Protein AF-A0A2E9QW72-F1 (afdb_monomer_lite)

Radius of gyration: 62.99 Å; chains: 1; bounding box: 126×48×172 Å

pLDDT: mean 75.68, std 19.22, range [32.66, 95.88]

Sequence (325 aa):
MRRLGVLALMCFMFLPYPAQASFQCKGKLRRTSKKVTCQLAMSKCRPGHVVWHPACRERCLSQAQPAFTKCEQIDKERKSKCTQGQARRNPAVVCRRLTRKLQAKCAKDFQASQTSCNTLNKEGAGQCKDTFTQERKRCVERQEKESERCKDLYNKGIDGCNAKRKRRQAKRERICRKPFSRCRKGCSKADNRWACYKGCFQKQFKCVSMNQGKEIRCPVSMARQLQKCDLASGVRMLKCVRKAEAKLYSCAKKLSKTRADCLLNGGKGYASCMKTLDKKRLACWLKNVHAQFYCMGGTVEDCRGGADKKRFACLKRCPRCLLRR

Structure (mmCIF, N/CA/C/O backbone):
data_AF-A0A2E9QW72-F1
#
_entry.id   AF-A0A2E9QW72-F1
#
loop_
_atom_site.group_PDB
_atom_site.id
_atom_site.type_symbol
_atom_site.label_atom_id
_atom_site.label_alt_id
_atom_site.label_comp_id
_atom_site.label_asym_id
_atom_site.label_entity_id
_atom_site.label_seq_id
_atom_site.pdbx_PDB_ins_code
_atom_site.Cartn_x
_atom_site.Cartn_y
_atom_site.Cartn_z
_atom_site.occupancy
_atom_site.B_iso_or_equiv
_atom_site.auth_seq_id
_atom_site.auth_comp_id
_atom_site.auth_asym_id
_atom_site.auth_atom_id
_atom_site.pdbx_PDB_model_num
ATOM 1 N N . MET A 1 1 ? -7.557 -29.020 62.648 1.00 37.09 1 MET A N 1
ATOM 2 C CA . MET A 1 1 ? -6.856 -28.187 63.648 1.00 37.09 1 MET A CA 1
ATOM 3 C C . MET A 1 1 ? -7.223 -26.723 63.445 1.00 37.09 1 MET A C 1
ATOM 5 O O . MET A 1 1 ? -7.298 -26.293 62.306 1.00 37.09 1 MET A O 1
ATOM 9 N N . ARG A 1 2 ? -7.414 -26.015 64.567 1.00 37.59 2 ARG A N 1
ATOM 10 C CA . ARG A 1 2 ? -7.515 -24.552 64.763 1.00 37.59 2 ARG A CA 1
ATOM 11 C C . ARG A 1 2 ? -8.795 -23.828 64.306 1.00 37.59 2 ARG A C 1
ATOM 13 O O . ARG A 1 2 ? -8.874 -23.210 63.254 1.00 37.59 2 ARG A O 1
ATOM 20 N N . ARG A 1 3 ? -9.761 -23.867 65.235 1.00 41.09 3 ARG A N 1
ATOM 21 C CA . ARG A 1 3 ? -10.631 -22.744 65.640 1.00 41.09 3 ARG A CA 1
ATOM 22 C C . ARG A 1 3 ? -9.788 -21.569 66.178 1.00 41.09 3 ARG A C 1
ATOM 24 O O . ARG A 1 3 ? -8.679 -21.832 66.635 1.00 41.09 3 ARG A O 1
ATOM 31 N N . LEU A 1 4 ? -10.390 -20.367 66.202 1.00 36.38 4 LEU A N 1
ATOM 32 C CA . LEU A 1 4 ? -10.123 -19.126 66.983 1.00 36.38 4 LEU A CA 1
ATOM 33 C C . LEU A 1 4 ? -10.150 -17.912 66.028 1.00 36.38 4 LEU A C 1
ATOM 35 O O . LEU A 1 4 ? -9.529 -17.962 64.979 1.00 36.38 4 LEU A O 1
ATOM 39 N N . GLY A 1 5 ? -10.831 -16.796 66.280 1.00 33.41 5 GLY A N 1
ATOM 40 C CA . GLY A 1 5 ? -11.669 -16.384 67.397 1.00 33.41 5 GLY A CA 1
ATOM 41 C C . GLY A 1 5 ? -12.404 -15.093 67.013 1.00 33.41 5 GLY A C 1
ATOM 42 O O . GLY A 1 5 ? -11.863 -14.251 66.302 1.00 33.41 5 GLY A O 1
ATOM 43 N N . VAL A 1 6 ? -13.648 -14.954 67.467 1.00 37.44 6 VAL A N 1
ATOM 44 C CA . VAL A 1 6 ? -14.368 -13.677 67.480 1.00 37.44 6 VAL A CA 1
ATOM 45 C C . VAL A 1 6 ? -14.598 -13.352 68.947 1.00 37.44 6 VAL A C 1
ATOM 47 O O . VAL A 1 6 ? -15.429 -13.968 69.607 1.00 37.44 6 VAL A O 1
ATOM 50 N N . LEU A 1 7 ? -13.797 -12.421 69.454 1.00 38.94 7 LEU A N 1
ATOM 51 C CA . LEU A 1 7 ? -13.939 -11.792 70.760 1.00 38.94 7 LEU A CA 1
ATOM 52 C C . LEU A 1 7 ? -13.863 -10.289 70.506 1.00 38.94 7 LEU A C 1
ATOM 54 O O . LEU A 1 7 ? -12.795 -9.744 70.256 1.00 38.94 7 LEU A O 1
ATOM 58 N N . ALA A 1 8 ? -15.017 -9.635 70.533 1.00 37.94 8 ALA A N 1
ATOM 59 C CA . ALA A 1 8 ? -15.112 -8.201 70.745 1.00 37.94 8 ALA A CA 1
ATOM 60 C C . ALA A 1 8 ? -16.294 -7.977 71.684 1.00 37.94 8 ALA A C 1
ATOM 62 O O . ALA A 1 8 ? -17.455 -7.921 71.277 1.00 37.94 8 ALA A O 1
ATOM 63 N N . LEU A 1 9 ? -15.947 -7.955 72.971 1.00 39.09 9 LEU A N 1
ATOM 64 C CA . LEU A 1 9 ? -16.772 -7.483 74.068 1.00 39.09 9 LEU A CA 1
ATOM 65 C C . LEU A 1 9 ? -17.254 -6.061 73.766 1.00 39.09 9 LEU A C 1
ATOM 67 O O . LEU A 1 9 ? -16.449 -5.145 73.629 1.00 39.09 9 LEU A O 1
ATOM 71 N N . MET A 1 10 ? -18.568 -5.870 73.728 1.00 36.62 10 MET A N 1
ATOM 72 C CA . MET A 1 10 ? -19.185 -4.563 73.929 1.00 36.62 10 MET A CA 1
ATOM 73 C C . MET A 1 10 ? -19.761 -4.555 75.341 1.00 36.62 10 MET A C 1
ATOM 75 O O . MET A 1 10 ? -20.808 -5.144 75.612 1.00 36.62 10 MET A O 1
ATOM 79 N N . CYS A 1 11 ? -19.022 -3.912 76.244 1.00 34.97 11 CYS A N 1
ATOM 80 C CA . CYS A 1 11 ? -19.471 -3.516 77.569 1.00 34.97 11 CYS A CA 1
ATOM 81 C C . CYS A 1 11 ? -20.689 -2.591 77.444 1.00 34.97 11 CYS A C 1
ATOM 83 O O . CYS A 1 11 ? -20.540 -1.388 77.244 1.00 34.97 11 CYS A O 1
ATOM 85 N N . PHE A 1 12 ? -21.896 -3.129 77.608 1.00 35.09 12 PHE A N 1
ATOM 86 C CA . PHE A 1 12 ? -23.022 -2.312 78.046 1.00 35.09 12 PHE A CA 1
ATOM 87 C C . PHE A 1 12 ? -22.942 -2.197 79.563 1.00 35.09 12 PHE A C 1
ATOM 89 O O . PHE A 1 12 ? -23.270 -3.130 80.296 1.00 35.09 12 PHE A O 1
ATOM 96 N N . MET A 1 13 ? -22.457 -1.042 80.021 1.00 34.72 13 MET A N 1
ATOM 97 C CA . MET A 1 13 ? -22.574 -0.633 81.412 1.00 34.72 13 MET A CA 1
ATOM 98 C C . MET A 1 13 ? -24.051 -0.669 81.810 1.00 34.72 13 MET A C 1
ATOM 100 O O . MET A 1 13 ? -24.863 0.130 81.341 1.00 34.72 13 MET A O 1
ATOM 104 N N . PHE A 1 14 ? -24.386 -1.610 82.688 1.00 33.97 14 PHE A N 1
ATOM 105 C CA . PHE A 1 14 ? -25.584 -1.554 83.508 1.00 33.97 14 PHE A CA 1
ATOM 106 C C . PHE A 1 14 ? -25.486 -0.304 84.386 1.00 33.97 14 PHE A C 1
ATOM 108 O O . PHE A 1 14 ? -24.816 -0.301 85.416 1.00 33.97 14 PHE A O 1
ATOM 115 N N . LEU A 1 15 ? -26.153 0.774 83.978 1.00 32.66 15 LEU A N 1
ATOM 116 C CA . LEU A 1 15 ? -26.531 1.823 84.916 1.00 32.66 15 LEU A CA 1
ATOM 117 C C . LEU A 1 15 ? -27.492 1.194 85.940 1.00 32.66 15 LEU A C 1
ATOM 119 O O . LEU A 1 15 ? -28.482 0.574 85.532 1.00 32.66 15 LEU A O 1
ATOM 123 N N . PRO A 1 16 ? -27.221 1.306 87.252 1.00 38.59 16 PRO A N 1
ATOM 124 C CA . PRO A 1 16 ? -28.098 0.755 88.269 1.00 38.59 16 PRO A CA 1
ATOM 125 C C . PRO A 1 16 ? -29.454 1.454 88.180 1.00 38.59 16 PRO A C 1
ATOM 127 O O . PRO A 1 16 ? -29.560 2.676 88.291 1.00 38.59 16 PRO A O 1
ATOM 130 N N . TYR A 1 17 ? -30.504 0.662 87.960 1.00 37.03 17 TYR A N 1
ATOM 131 C CA . TYR A 1 17 ? -31.879 1.117 88.122 1.00 37.03 17 TYR A CA 1
ATOM 132 C C . TYR A 1 17 ? -32.023 1.745 89.520 1.00 37.03 17 TYR A C 1
ATOM 134 O O . TYR A 1 17 ? -31.627 1.109 90.501 1.00 37.03 17 TYR A O 1
ATOM 142 N N . PRO A 1 18 ? -32.591 2.957 89.656 1.00 40.62 18 PRO A N 1
ATOM 143 C CA . PRO A 1 18 ? -32.841 3.527 90.970 1.00 40.62 18 PRO A CA 1
ATOM 144 C C . PRO A 1 18 ? -33.766 2.594 91.755 1.00 40.62 18 PRO A C 1
ATOM 146 O O . PRO A 1 18 ? -34.776 2.115 91.230 1.00 40.62 18 PRO A O 1
ATOM 149 N N . ALA A 1 19 ? -33.381 2.330 93.006 1.00 40.66 19 ALA A N 1
ATOM 150 C CA . ALA A 1 19 ? -34.092 1.473 93.942 1.00 40.66 19 ALA A CA 1
ATOM 151 C C . ALA A 1 19 ? -35.599 1.771 93.918 1.00 40.66 19 ALA A C 1
ATOM 153 O O . ALA A 1 19 ? -36.040 2.895 94.171 1.00 40.66 19 ALA A O 1
ATOM 154 N N . GLN A 1 20 ? -36.388 0.751 93.583 1.00 40.06 20 GLN A N 1
ATOM 155 C CA . GLN A 1 20 ? -37.841 0.834 93.592 1.00 40.06 20 GLN A CA 1
ATOM 156 C C . GLN A 1 20 ? -38.305 1.138 95.018 1.00 40.06 20 GLN A C 1
ATOM 158 O O . GLN A 1 20 ? -37.992 0.405 95.955 1.00 40.06 20 GLN A O 1
ATOM 163 N N . ALA A 1 21 ? -39.056 2.228 95.183 1.00 41.44 21 ALA A N 1
ATOM 164 C CA . ALA A 1 21 ? -39.760 2.511 96.423 1.00 41.44 21 ALA A CA 1
ATOM 165 C C . ALA A 1 21 ? -40.677 1.321 96.753 1.00 41.44 21 ALA A C 1
ATOM 167 O O . ALA A 1 21 ? -41.588 0.994 95.988 1.00 41.44 21 ALA A O 1
ATOM 168 N N . SER A 1 22 ? -40.409 0.651 97.871 1.00 36.66 22 SER A N 1
ATOM 169 C CA . SER A 1 22 ? -41.212 -0.464 98.350 1.00 36.66 22 SER A CA 1
ATOM 170 C C . SER A 1 22 ? -42.497 0.067 98.987 1.00 36.66 22 SER A C 1
ATOM 172 O O . SER A 1 22 ? -42.479 0.860 99.927 1.00 36.66 22 SER A O 1
ATOM 174 N N . PHE A 1 23 ? -43.639 -0.368 98.460 1.00 41.75 23 PHE A N 1
ATOM 175 C CA . PHE A 1 23 ? -44.943 -0.139 99.074 1.00 41.75 23 PHE A CA 1
ATOM 176 C C . PHE A 1 23 ? -45.258 -1.330 99.978 1.00 41.75 23 PHE A C 1
ATOM 178 O O . PHE A 1 23 ? -45.348 -2.456 99.494 1.00 41.75 23 PHE A O 1
ATOM 185 N N . GLN A 1 24 ? -45.477 -1.104 101.272 1.00 35.28 24 GLN A N 1
ATOM 186 C CA . GLN A 1 24 ? -46.089 -2.121 102.127 1.00 35.28 24 GLN A CA 1
ATOM 187 C C . GLN A 1 24 ? -47.611 -1.975 102.057 1.00 35.28 24 GLN A C 1
ATOM 189 O O . GLN A 1 24 ? -48.188 -1.043 102.611 1.00 35.28 24 GLN A O 1
ATOM 194 N N . CYS A 1 25 ? -48.273 -2.896 101.357 1.00 37.03 25 CYS A N 1
ATOM 195 C CA . CYS A 1 25 ? -49.728 -3.028 101.404 1.00 37.03 25 CYS A CA 1
ATOM 196 C C . CYS A 1 25 ? -50.088 -4.114 102.423 1.00 37.03 25 CYS A C 1
ATOM 198 O O . CYS A 1 25 ? -49.737 -5.274 102.227 1.00 37.03 25 CYS A O 1
ATOM 200 N N . LYS A 1 26 ? -50.803 -3.763 103.498 1.00 38.97 26 LYS A N 1
ATOM 201 C CA . LYS A 1 26 ? -51.414 -4.739 104.414 1.00 38.97 26 LYS A CA 1
ATOM 202 C C . LYS A 1 26 ? -52.931 -4.762 104.193 1.00 38.97 26 LYS A C 1
ATOM 204 O O . LYS A 1 26 ? -53.586 -3.735 104.331 1.00 38.97 26 LYS A O 1
ATOM 209 N N . GLY A 1 27 ? -53.473 -5.931 103.836 1.00 40.47 27 GLY A N 1
ATOM 210 C CA . GLY A 1 27 ? -54.917 -6.198 103.719 1.00 40.47 27 GLY A CA 1
ATOM 211 C C . GLY A 1 27 ? -55.253 -7.312 102.715 1.00 40.47 27 GLY A C 1
ATOM 212 O O . GLY A 1 27 ? -54.688 -7.350 101.625 1.00 40.47 27 GLY A O 1
ATOM 213 N N . LYS A 1 28 ? -56.172 -8.227 103.068 1.00 37.56 28 LYS A N 1
ATOM 214 C CA . LYS A 1 28 ? -56.648 -9.316 102.188 1.00 37.56 28 LYS A CA 1
ATOM 215 C C . LYS A 1 28 ? -57.820 -8.843 101.321 1.00 37.56 28 LYS A C 1
ATOM 217 O O . LYS A 1 28 ? -58.821 -8.361 101.843 1.00 37.56 28 LYS A O 1
ATOM 222 N N . LEU A 1 29 ? -57.725 -9.042 100.004 1.00 35.75 29 LEU A N 1
ATOM 223 C CA . LEU A 1 29 ? -58.854 -8.886 99.082 1.00 35.75 29 LEU A CA 1
ATOM 224 C C . LEU A 1 29 ? -59.826 -10.067 99.250 1.00 35.75 29 LEU A C 1
ATOM 226 O O . LEU A 1 29 ? -59.483 -11.200 98.920 1.00 35.75 29 LEU A O 1
ATOM 230 N N . ARG A 1 30 ? -61.057 -9.808 99.704 1.00 39.31 30 ARG A N 1
ATOM 231 C CA . ARG A 1 30 ? -62.201 -10.711 99.487 1.00 39.31 30 ARG A CA 1
ATOM 232 C C . ARG A 1 30 ? -63.188 -10.071 98.515 1.00 39.31 30 ARG A C 1
ATOM 234 O O . ARG A 1 30 ? -63.369 -8.858 98.499 1.00 39.31 30 ARG A O 1
ATOM 241 N N . ARG A 1 31 ? -63.795 -10.922 97.683 1.00 44.47 31 ARG A N 1
ATOM 242 C CA . ARG A 1 31 ? -64.506 -10.597 96.433 1.00 44.47 31 ARG A CA 1
ATOM 243 C C . ARG A 1 31 ? -65.734 -9.677 96.554 1.00 44.47 31 ARG A C 1
ATOM 245 O O . ARG A 1 31 ? -66.271 -9.320 95.514 1.00 44.47 31 ARG A O 1
ATOM 252 N N . THR A 1 32 ? -66.178 -9.270 97.744 1.00 45.25 32 THR A N 1
ATOM 253 C CA . THR A 1 32 ? -67.511 -8.656 97.903 1.00 45.25 32 THR A CA 1
ATOM 254 C C . THR A 1 32 ? -67.596 -7.370 98.735 1.00 45.25 32 THR A C 1
ATOM 256 O O . THR A 1 32 ? -68.683 -6.812 98.825 1.00 45.25 32 THR A O 1
ATOM 259 N N . SER A 1 33 ? -66.506 -6.791 99.256 1.00 42.12 33 SER A N 1
ATOM 260 C CA . SER A 1 33 ? -66.592 -5.466 99.906 1.00 42.12 33 SER A CA 1
ATOM 261 C C . SER A 1 33 ? -65.309 -4.631 99.787 1.00 42.12 33 SER A C 1
ATOM 263 O O . SER A 1 33 ? -64.191 -5.080 100.032 1.00 42.12 33 SER A O 1
ATOM 265 N N . LYS A 1 34 ? -65.474 -3.382 99.327 1.00 52.66 34 LYS A N 1
ATOM 266 C CA . LYS A 1 34 ? -64.401 -2.435 98.987 1.00 52.66 34 LYS A CA 1
ATOM 267 C C . LYS A 1 34 ? -63.972 -1.620 100.211 1.00 52.66 34 LYS A C 1
ATOM 269 O O . LYS A 1 34 ? -64.695 -0.708 100.597 1.00 52.66 34 LYS A O 1
ATOM 274 N N . LYS A 1 35 ? -62.752 -1.836 100.711 1.00 37.72 35 LYS A N 1
ATOM 275 C CA . LYS A 1 35 ? -61.856 -0.775 101.221 1.00 37.72 35 LYS A CA 1
ATOM 276 C C . LYS A 1 35 ? -60.463 -1.357 101.488 1.00 37.72 35 LYS A C 1
ATOM 278 O O . LYS A 1 35 ? -60.277 -2.151 102.396 1.00 37.72 35 LYS A O 1
ATOM 283 N N . VAL A 1 36 ? -59.487 -0.940 100.681 1.00 42.75 36 VAL A N 1
ATOM 284 C CA . VAL A 1 36 ? -58.054 -1.126 100.959 1.00 42.75 36 VAL A CA 1
ATOM 285 C C . VAL A 1 36 ? -57.490 0.252 101.283 1.00 42.75 36 VAL A C 1
ATOM 287 O O . VAL A 1 36 ? -57.449 1.123 100.404 1.00 42.75 36 VAL A O 1
ATOM 290 N N . THR A 1 37 ? -57.111 0.466 102.539 1.00 38.88 37 THR A N 1
ATOM 291 C CA . THR A 1 37 ? -56.395 1.653 103.013 1.00 38.88 37 THR A CA 1
ATOM 292 C C . THR A 1 37 ? -54.897 1.420 102.848 1.00 38.88 37 THR A C 1
ATOM 294 O O . THR A 1 37 ? -54.318 0.533 103.462 1.00 38.88 37 THR A O 1
ATOM 297 N N . CYS A 1 38 ? -54.264 2.215 101.987 1.00 40.56 38 CYS A N 1
ATOM 298 C CA . CYS A 1 38 ? -52.811 2.264 101.854 1.00 40.56 38 CYS A CA 1
ATOM 299 C C . CYS A 1 38 ? -52.350 3.605 102.430 1.00 40.56 38 CYS A C 1
ATOM 301 O O . CYS A 1 38 ? -52.831 4.643 101.978 1.00 40.56 38 CYS A O 1
ATOM 303 N N . GLN A 1 39 ? -51.445 3.595 103.407 1.00 41.16 39 GLN A N 1
ATOM 304 C CA . GLN A 1 39 ? -50.765 4.806 103.873 1.00 41.16 39 GLN A CA 1
ATOM 305 C C . GLN A 1 39 ? -49.400 4.907 103.183 1.00 41.16 39 GLN A C 1
ATOM 307 O O . GLN A 1 39 ? -48.644 3.937 103.143 1.00 41.16 39 GLN A O 1
ATOM 312 N N . LEU A 1 40 ? -49.105 6.071 102.599 1.00 42.28 40 LEU A N 1
ATOM 313 C CA . LEU A 1 40 ? -47.778 6.392 102.077 1.00 42.28 40 LEU A CA 1
ATOM 314 C C . LEU A 1 40 ? -46.854 6.729 103.254 1.00 42.28 40 LEU A C 1
ATOM 316 O O . LEU A 1 40 ? -47.199 7.580 104.071 1.00 42.28 40 LEU A O 1
ATOM 320 N N . ALA A 1 41 ? -45.650 6.158 103.295 1.00 41.38 41 ALA A N 1
ATOM 321 C CA . ALA A 1 41 ? -44.569 6.742 104.085 1.00 41.38 41 ALA A CA 1
ATOM 322 C C . ALA A 1 41 ? -44.166 8.070 103.415 1.00 41.38 41 ALA A C 1
ATOM 324 O O . ALA A 1 41 ? -43.517 8.077 102.368 1.00 41.38 41 ALA A O 1
ATOM 325 N N . MET A 1 42 ? -44.619 9.195 103.973 1.00 40.69 42 MET A N 1
ATOM 326 C CA . MET A 1 42 ? -44.519 10.522 103.346 1.00 40.69 42 MET A CA 1
ATOM 327 C C . MET A 1 42 ? -43.083 11.056 103.193 1.00 40.69 42 MET A C 1
ATOM 329 O O . MET A 1 42 ? -42.868 12.012 102.455 1.00 40.69 42 MET A O 1
ATOM 333 N N . SER A 1 43 ? -42.078 10.433 103.812 1.00 44.12 43 SER A N 1
ATOM 334 C CA . SER A 1 43 ? -40.713 10.971 103.902 1.00 44.12 43 SER A CA 1
ATOM 335 C C . SER A 1 43 ? -39.828 10.793 102.656 1.00 44.12 43 SER A C 1
ATOM 337 O O . SER A 1 43 ? -38.655 11.153 102.699 1.00 44.12 43 SER A O 1
ATOM 339 N N . LYS A 1 44 ? -40.336 10.250 101.536 1.00 43.38 44 LYS A N 1
ATOM 340 C CA . LYS A 1 44 ? -39.506 9.959 100.339 1.00 43.38 44 LYS A CA 1
ATOM 341 C C . LYS A 1 44 ? -40.044 10.478 98.999 1.00 43.38 44 LYS A C 1
ATOM 343 O O . LYS A 1 44 ? -39.513 10.110 97.952 1.00 43.38 44 LYS A O 1
ATOM 348 N N . CYS A 1 45 ? -41.066 11.333 98.987 1.00 39.81 45 CYS A N 1
ATOM 349 C CA . CYS A 1 45 ? -41.546 11.927 97.734 1.00 39.81 45 CYS A CA 1
ATOM 350 C C . CYS A 1 45 ? -40.761 13.209 97.411 1.00 39.81 45 CYS A C 1
ATOM 352 O O . CYS A 1 45 ? -40.989 14.244 98.029 1.00 39.81 45 CYS A O 1
ATOM 354 N N . ARG A 1 46 ? -39.842 13.154 96.433 1.00 37.44 46 ARG A N 1
ATOM 355 C CA . ARG A 1 46 ? -39.232 14.369 95.864 1.00 37.44 46 ARG A CA 1
ATOM 356 C C . ARG A 1 46 ? -40.305 15.193 95.129 1.00 37.44 46 ARG A C 1
ATOM 358 O O . ARG A 1 46 ? -41.058 14.604 94.344 1.00 37.44 46 ARG A O 1
ATOM 365 N N . PRO A 1 47 ? -40.368 16.524 95.321 1.00 34.81 47 PRO A N 1
ATOM 366 C CA . PRO A 1 47 ? -41.272 17.378 94.556 1.00 34.81 47 PRO A CA 1
ATOM 367 C C . PRO A 1 47 ? -40.944 17.263 93.059 1.00 34.81 47 PRO A C 1
ATOM 369 O O . PRO A 1 47 ? -39.788 17.365 92.659 1.00 34.81 47 PRO A O 1
ATOM 372 N N . GLY A 1 48 ? -41.961 16.968 92.245 1.00 43.81 48 GLY A N 1
ATOM 373 C CA . GLY A 1 48 ? -41.839 16.761 90.793 1.00 43.81 48 GLY A CA 1
ATOM 374 C C . GLY A 1 48 ? -42.013 15.314 90.309 1.00 43.81 48 GLY A C 1
ATOM 375 O O . GLY A 1 48 ? -42.213 15.101 89.115 1.00 43.81 48 GLY A O 1
ATOM 376 N N . HIS A 1 49 ? -42.017 14.312 91.198 1.00 44.22 49 HIS A N 1
ATOM 377 C CA . HIS A 1 49 ? -42.260 12.916 90.810 1.00 44.22 49 HIS A CA 1
ATOM 378 C C . HIS A 1 49 ? -43.713 12.492 91.058 1.00 44.22 49 HIS A C 1
ATOM 380 O O . HIS A 1 49 ? -44.172 12.409 92.195 1.00 44.22 49 HIS A O 1
ATOM 386 N N . VAL A 1 50 ? -44.436 12.159 89.983 1.00 53.66 50 VAL A N 1
ATOM 387 C CA . VAL A 1 50 ? -45.781 11.573 90.079 1.00 53.66 50 VAL A CA 1
ATOM 388 C C . VAL A 1 50 ? -45.652 10.107 90.495 1.00 53.66 50 VAL A C 1
ATOM 390 O O . VAL A 1 50 ? -45.373 9.231 89.674 1.00 53.66 50 VAL A O 1
ATOM 393 N N . VAL A 1 51 ? -45.832 9.828 91.784 1.00 53.88 51 VAL A N 1
ATOM 394 C CA . VAL A 1 51 ? -45.860 8.458 92.307 1.00 53.88 51 VAL A CA 1
ATOM 395 C C . VAL A 1 51 ? -47.278 7.908 92.147 1.00 53.88 51 VAL A C 1
ATOM 397 O O . VAL A 1 51 ? -48.187 8.219 92.913 1.00 53.88 51 VAL A O 1
ATOM 400 N N . TRP A 1 52 ? -47.491 7.109 91.103 1.00 57.69 52 TRP A N 1
ATOM 401 C CA . TRP A 1 52 ? -48.786 6.486 90.827 1.00 57.69 52 TRP A CA 1
ATOM 402 C C . TRP A 1 52 ? -49.066 5.357 91.819 1.00 57.69 52 TRP A C 1
ATOM 404 O O . TRP A 1 52 ? -48.239 4.463 91.999 1.00 57.69 52 TRP A O 1
ATOM 414 N N . HIS A 1 53 ? -50.265 5.335 92.402 1.00 64.44 53 HIS A N 1
ATOM 415 C CA . HIS A 1 53 ? -50.688 4.215 93.238 1.00 64.44 53 HIS A CA 1
ATOM 416 C C . HIS A 1 53 ? -50.662 2.898 92.425 1.00 64.44 53 HIS A C 1
ATOM 418 O O . HIS A 1 53 ? -51.241 2.876 91.332 1.00 64.44 53 HIS A O 1
ATOM 424 N N . PRO A 1 54 ? -50.094 1.787 92.942 1.00 63.94 54 PRO A N 1
ATOM 425 C CA . PRO A 1 54 ? -49.979 0.518 92.212 1.00 63.94 54 PRO A CA 1
ATOM 426 C C . PRO A 1 54 ? -51.304 0.045 91.590 1.00 63.94 54 PRO A C 1
ATOM 428 O O . PRO A 1 54 ? -51.367 -0.216 90.395 1.00 63.94 54 PRO A O 1
ATOM 431 N N . ALA A 1 55 ? -52.403 0.095 92.352 1.00 64.88 55 ALA A N 1
ATOM 432 C CA . ALA A 1 55 ? -53.742 -0.241 91.847 1.00 64.88 55 ALA A CA 1
ATOM 433 C C . ALA A 1 55 ? -54.282 0.703 90.742 1.00 64.88 55 ALA A C 1
ATOM 435 O O . ALA A 1 55 ? -55.010 0.258 89.858 1.00 64.88 55 ALA A O 1
ATOM 436 N N . CYS A 1 56 ? -53.939 2.003 90.755 1.00 62.75 56 CYS A N 1
ATOM 437 C CA . CYS A 1 56 ? -54.281 2.919 89.650 1.00 62.75 56 CYS A CA 1
ATOM 438 C C . CYS A 1 56 ? -53.477 2.559 88.398 1.00 62.75 56 CYS A C 1
ATOM 440 O O . CYS A 1 56 ? -54.013 2.545 87.291 1.00 62.75 56 CYS A O 1
ATOM 442 N N . ARG A 1 57 ? -52.186 2.258 88.582 1.00 69.69 57 ARG A N 1
ATOM 443 C CA . ARG A 1 57 ? -51.277 1.866 87.505 1.00 69.69 57 ARG A CA 1
ATOM 444 C C . ARG A 1 57 ? -51.749 0.581 86.835 1.00 69.69 57 ARG A C 1
ATOM 446 O O . ARG A 1 57 ? -51.835 0.563 85.614 1.00 69.69 57 ARG A O 1
ATOM 453 N N . GLU A 1 58 ? -52.111 -0.439 87.607 1.00 71.94 58 GLU A N 1
ATOM 454 C CA . GLU A 1 58 ? -52.666 -1.693 87.085 1.00 71.94 58 GLU A CA 1
ATOM 455 C C . GLU A 1 58 ? -53.995 -1.488 86.356 1.00 71.94 58 GLU A C 1
ATOM 457 O O . GLU A 1 58 ? -54.175 -2.017 85.263 1.00 71.94 58 GLU A O 1
ATOM 462 N N . ARG A 1 59 ? -54.903 -0.663 86.893 1.00 74.12 59 ARG A N 1
ATOM 463 C CA . ARG A 1 59 ? -56.196 -0.386 86.248 1.00 74.12 59 ARG A CA 1
ATOM 464 C C . ARG A 1 59 ? -56.059 0.404 84.943 1.00 74.12 59 ARG A C 1
ATOM 466 O O . ARG A 1 59 ? -56.773 0.136 83.984 1.00 74.12 59 ARG A O 1
ATOM 473 N N . CYS A 1 60 ? -55.150 1.374 84.882 1.00 72.25 60 CYS A N 1
ATOM 474 C CA . CYS A 1 60 ? -54.889 2.102 83.639 1.00 72.25 60 CYS A CA 1
ATOM 475 C C . CYS A 1 60 ? -54.092 1.267 82.631 1.00 72.25 60 CYS A C 1
ATOM 477 O O . CYS A 1 60 ? -54.303 1.407 81.428 1.00 72.25 60 CYS A O 1
ATOM 479 N N . LEU A 1 61 ? -53.204 0.382 83.100 1.00 74.94 61 LEU A N 1
ATOM 480 C CA . LEU A 1 61 ? -52.549 -0.612 82.250 1.00 74.94 61 LEU A CA 1
ATOM 481 C C . LEU A 1 61 ? -53.581 -1.550 81.626 1.00 74.94 61 LEU A C 1
ATOM 483 O O . LEU A 1 61 ? -53.586 -1.685 80.408 1.00 74.94 61 LEU A O 1
ATOM 487 N N . SER A 1 62 ? -54.509 -2.092 82.419 1.00 75.94 62 SER A N 1
ATOM 488 C CA . SER A 1 62 ? -55.548 -2.994 81.917 1.00 75.94 62 SER A CA 1
ATOM 489 C C . SER A 1 62 ? -56.528 -2.311 80.958 1.00 75.94 62 SER A C 1
ATOM 491 O O . SER A 1 62 ? -56.985 -2.944 80.012 1.00 75.94 62 SER A O 1
ATOM 493 N N . GLN A 1 63 ? -56.799 -1.011 81.122 1.00 77.56 63 GLN A N 1
ATOM 494 C CA . GLN A 1 63 ? -57.600 -0.229 80.167 1.00 77.56 63 GLN A CA 1
ATOM 495 C C . GLN A 1 63 ? -56.856 0.119 78.871 1.00 77.56 63 GLN A C 1
ATOM 497 O O . GLN A 1 63 ? -57.479 0.223 77.815 1.00 77.56 63 GLN A O 1
ATOM 502 N N . ALA A 1 64 ? -55.538 0.315 78.929 1.00 73.44 64 ALA A N 1
ATOM 503 C CA . ALA A 1 64 ? -54.725 0.586 77.744 1.00 73.44 64 ALA A CA 1
ATOM 504 C C . ALA A 1 64 ? -54.356 -0.701 76.984 1.00 73.44 64 ALA A C 1
ATOM 506 O O . ALA A 1 64 ? -54.094 -0.651 75.781 1.00 73.44 64 ALA A O 1
ATOM 507 N N . GLN A 1 65 ? -54.368 -1.854 77.657 1.00 77.44 65 GLN A N 1
ATOM 508 C CA . GLN A 1 65 ? -53.976 -3.152 77.105 1.00 77.44 65 GLN A CA 1
ATOM 509 C C . GLN A 1 65 ? -54.716 -3.520 75.809 1.00 77.44 65 GLN A C 1
ATOM 511 O O . GLN A 1 65 ? -54.037 -3.860 74.842 1.00 77.44 65 GLN A O 1
ATOM 516 N N . PRO A 1 66 ? -56.050 -3.362 75.688 1.00 81.56 66 PRO A N 1
ATOM 517 C CA . PRO A 1 66 ? -56.766 -3.632 74.440 1.00 81.56 66 PRO A CA 1
ATOM 518 C C . PRO A 1 66 ? -56.262 -2.790 73.261 1.00 81.56 66 PRO A C 1
ATOM 520 O O . PRO A 1 66 ? -56.192 -3.282 72.139 1.00 81.56 66 PRO A O 1
ATOM 523 N N . ALA A 1 67 ? -55.857 -1.537 73.505 1.00 75.81 67 ALA A N 1
ATOM 524 C CA . ALA A 1 67 ? -55.293 -0.674 72.468 1.00 75.81 67 ALA A CA 1
ATOM 525 C C . ALA A 1 67 ? -53.898 -1.149 72.033 1.00 75.81 67 ALA A C 1
ATOM 527 O O . ALA A 1 67 ? -53.631 -1.207 70.835 1.00 75.81 67 ALA A O 1
ATOM 528 N N . PHE A 1 68 ? -53.044 -1.558 72.978 1.00 75.94 68 PHE A N 1
ATOM 529 C CA . PHE A 1 68 ? -51.747 -2.167 72.661 1.00 75.94 68 PHE A CA 1
ATOM 530 C C . PHE A 1 68 ? -51.905 -3.481 71.888 1.00 75.94 68 PHE A C 1
ATOM 532 O O . PHE A 1 68 ? -51.262 -3.658 70.858 1.00 75.94 68 PHE A O 1
ATOM 539 N N . THR A 1 69 ? -52.819 -4.353 72.320 1.00 81.12 69 THR A N 1
ATOM 540 C CA . THR A 1 69 ? -53.084 -5.641 71.653 1.00 81.12 69 THR A CA 1
ATOM 541 C C . THR A 1 69 ? -53.624 -5.435 70.236 1.00 81.12 69 THR A C 1
ATOM 543 O O . THR A 1 69 ? -53.216 -6.124 69.305 1.00 81.12 69 THR A O 1
ATOM 546 N N . LYS A 1 70 ? -54.494 -4.433 70.040 1.00 82.00 70 LYS A N 1
ATOM 547 C CA . LYS A 1 70 ? -54.989 -4.039 68.715 1.00 82.00 70 LYS A CA 1
ATOM 548 C C . LYS A 1 70 ? -53.864 -3.502 67.826 1.00 82.00 70 LYS A C 1
ATOM 550 O O . LYS A 1 70 ? -53.796 -3.871 66.659 1.00 82.00 70 LYS A O 1
ATOM 555 N N . CYS A 1 71 ? -52.954 -2.684 68.364 1.00 76.44 71 CYS A N 1
ATOM 556 C CA . CYS A 1 71 ? -51.767 -2.246 67.625 1.00 76.44 71 CYS A CA 1
ATOM 557 C C . CYS A 1 71 ? -50.855 -3.429 67.253 1.00 76.44 71 CYS A C 1
ATOM 559 O O . CYS A 1 71 ? -50.350 -3.466 66.136 1.00 76.44 71 CYS A O 1
ATOM 561 N N . GLU A 1 72 ? -50.676 -4.417 68.136 1.00 79.19 72 GLU A N 1
ATOM 562 C CA . GLU A 1 72 ? -49.901 -5.631 67.838 1.00 79.19 72 GLU A CA 1
ATOM 563 C C . GLU A 1 72 ? -50.560 -6.518 66.774 1.00 79.19 72 GLU A C 1
ATOM 565 O O . GLU A 1 72 ? -49.864 -7.094 65.941 1.00 79.19 72 GLU A O 1
ATOM 570 N N . GLN A 1 73 ? -51.891 -6.625 66.762 1.00 81.69 73 GLN A N 1
ATOM 571 C CA . GLN A 1 73 ? -52.618 -7.341 65.708 1.00 81.69 73 GLN A CA 1
ATOM 572 C C . GLN A 1 73 ? -52.501 -6.632 64.356 1.00 81.69 73 GLN A C 1
ATOM 574 O O . GLN A 1 73 ? -52.203 -7.284 63.358 1.00 81.69 73 GLN A O 1
ATOM 579 N N . ILE A 1 74 ? -52.659 -5.304 64.330 1.00 78.19 74 ILE A N 1
ATOM 580 C CA . ILE A 1 74 ? -52.459 -4.490 63.122 1.00 78.19 74 ILE A CA 1
ATOM 581 C C . ILE A 1 74 ? -51.018 -4.630 62.614 1.00 78.19 74 ILE A C 1
ATOM 583 O O . ILE A 1 74 ? -50.805 -4.765 61.410 1.00 78.19 74 ILE A O 1
ATOM 587 N N . ASP A 1 75 ? -50.032 -4.642 63.515 1.00 73.88 75 ASP A N 1
ATOM 588 C CA . ASP A 1 75 ? -48.627 -4.880 63.177 1.00 73.88 75 ASP A CA 1
ATOM 589 C C . ASP A 1 75 ? -48.417 -6.284 62.586 1.00 73.88 75 ASP A C 1
ATOM 591 O O . ASP A 1 75 ? -47.808 -6.423 61.526 1.00 73.88 75 ASP A O 1
ATOM 595 N N . LYS A 1 76 ? -48.988 -7.331 63.197 1.00 77.00 76 LYS A N 1
ATOM 596 C CA . LYS A 1 76 ? -48.924 -8.708 62.674 1.00 77.00 76 LYS A CA 1
ATOM 597 C C . LYS A 1 76 ? -49.589 -8.850 61.300 1.00 77.00 76 LYS A C 1
ATOM 599 O O . LYS A 1 76 ? -48.991 -9.453 60.411 1.00 77.00 76 LYS A O 1
ATOM 604 N N . GLU A 1 77 ? -50.776 -8.278 61.093 1.00 78.00 77 GLU A N 1
ATOM 605 C CA . GLU A 1 77 ? -51.464 -8.290 59.792 1.00 78.00 77 GLU A CA 1
ATOM 606 C C . GLU A 1 77 ? -50.724 -7.485 58.721 1.00 78.00 77 GLU A C 1
ATOM 608 O O . GLU A 1 77 ? -50.655 -7.897 57.563 1.00 78.00 77 GLU A O 1
ATOM 613 N N . ARG A 1 78 ? -50.147 -6.330 59.069 1.00 72.00 78 ARG A N 1
ATOM 614 C CA . ARG A 1 78 ? -49.317 -5.573 58.122 1.00 72.00 78 ARG A CA 1
ATOM 615 C C . ARG A 1 78 ? -48.044 -6.326 57.784 1.00 72.00 78 ARG A C 1
ATOM 617 O O . ARG A 1 78 ? -47.709 -6.420 56.606 1.00 72.00 78 ARG A O 1
ATOM 624 N N . LYS A 1 79 ? -47.360 -6.901 58.775 1.00 71.44 79 LYS A N 1
ATOM 625 C CA . LYS A 1 79 ? -46.175 -7.737 58.554 1.00 71.44 79 LYS A CA 1
ATOM 626 C C . LYS A 1 79 ? -46.500 -8.933 57.669 1.00 71.44 79 LYS A C 1
ATOM 628 O O . LYS A 1 79 ? -45.716 -9.211 56.763 1.00 71.44 79 LYS A O 1
ATOM 633 N N . SER A 1 80 ? -47.653 -9.585 57.844 1.00 71.00 80 SER A N 1
ATOM 634 C CA . SER A 1 80 ? -48.082 -10.698 56.985 1.00 71.00 80 SER A CA 1
ATOM 635 C C . SER A 1 80 ? -48.413 -10.245 55.554 1.00 71.00 80 SER A C 1
ATOM 637 O O . SER A 1 80 ? -47.945 -10.856 54.595 1.00 71.00 80 SER A O 1
ATOM 639 N N . LYS A 1 81 ? -49.119 -9.119 55.377 1.00 71.00 81 LYS A N 1
ATOM 640 C CA . LYS A 1 81 ? -49.416 -8.538 54.052 1.00 71.00 81 LYS A CA 1
ATOM 641 C C . LYS A 1 81 ? -48.155 -8.035 53.336 1.00 71.00 81 LYS A C 1
ATOM 643 O O . LYS A 1 81 ? -47.993 -8.279 52.140 1.00 71.00 81 LYS A O 1
ATOM 648 N N . CYS A 1 82 ? -47.228 -7.393 54.050 1.00 67.81 82 CYS A N 1
ATOM 649 C CA . CYS A 1 82 ? -45.926 -6.983 53.516 1.00 67.81 82 CYS A CA 1
ATOM 650 C C . CYS A 1 82 ? -45.078 -8.202 53.132 1.00 67.81 82 CYS A C 1
ATOM 652 O O . CYS A 1 82 ? -44.519 -8.214 52.040 1.00 67.81 82 CYS A O 1
ATOM 654 N N . THR A 1 83 ? -45.011 -9.250 53.961 1.00 64.56 83 THR A N 1
ATOM 655 C CA . THR A 1 83 ? -44.260 -10.475 53.623 1.00 64.56 83 THR A CA 1
ATOM 656 C C . THR A 1 83 ? -44.889 -11.243 52.460 1.00 64.56 83 THR A C 1
ATOM 658 O O . THR A 1 83 ? -44.153 -11.669 51.574 1.00 64.56 83 THR A O 1
ATOM 661 N N . GLN A 1 84 ? -46.221 -11.335 52.358 1.00 62.31 84 GLN A N 1
ATOM 662 C CA . GLN A 1 84 ? -46.900 -11.924 51.192 1.00 62.31 84 GLN A CA 1
ATOM 663 C C . GLN A 1 84 ? -46.697 -11.105 49.904 1.00 62.31 84 GLN A C 1
ATOM 665 O O . GLN A 1 84 ? -46.461 -11.678 48.837 1.00 62.31 84 GLN A O 1
ATOM 670 N N . GLY A 1 85 ? -46.732 -9.771 49.985 1.00 61.97 85 GLY A N 1
ATOM 671 C CA . GLY A 1 85 ? -46.449 -8.883 48.851 1.00 61.97 85 GLY A CA 1
ATOM 672 C C . GLY A 1 85 ? -44.978 -8.901 48.413 1.00 61.97 85 GLY A C 1
ATOM 673 O O . GLY A 1 85 ? -44.684 -8.846 47.218 1.00 61.97 85 GLY A O 1
ATOM 674 N N . GLN A 1 86 ? -44.047 -9.036 49.361 1.00 56.78 86 GLN A N 1
ATOM 675 C CA . GLN A 1 86 ? -42.600 -9.051 49.114 1.00 56.78 86 GLN A CA 1
ATOM 676 C C . GLN A 1 86 ? -42.064 -10.425 48.692 1.00 56.78 86 GLN A C 1
ATOM 678 O O . GLN A 1 86 ? -41.162 -10.487 47.856 1.00 56.78 86 GLN A O 1
ATOM 683 N N . ALA A 1 87 ? -42.641 -11.529 49.178 1.00 51.19 87 ALA A N 1
ATOM 684 C CA . ALA A 1 87 ? -42.295 -12.882 48.732 1.00 51.19 87 ALA A CA 1
ATOM 685 C C . ALA A 1 87 ? -42.556 -13.075 47.227 1.00 51.19 87 ALA A C 1
ATOM 687 O O . ALA A 1 87 ? -41.821 -13.790 46.549 1.00 51.19 87 ALA A O 1
ATOM 688 N N . ARG A 1 88 ? -43.546 -12.362 46.670 1.00 53.59 88 ARG A N 1
ATOM 689 C CA . ARG A 1 88 ? -43.866 -12.392 45.233 1.00 53.59 88 ARG A CA 1
ATOM 690 C C . ARG A 1 88 ? -42.854 -11.658 44.348 1.00 53.59 88 ARG A C 1
ATOM 692 O O . ARG A 1 88 ? -42.861 -11.859 43.134 1.00 53.59 88 ARG A O 1
ATOM 699 N N . ARG A 1 89 ? -41.971 -10.821 44.904 1.00 59.47 89 ARG A N 1
ATOM 700 C CA . ARG A 1 89 ? -40.924 -10.116 44.146 1.00 59.47 89 ARG A CA 1
ATOM 701 C C . ARG A 1 89 ? -39.670 -9.977 44.994 1.00 59.47 89 ARG A C 1
ATOM 703 O O . ARG A 1 89 ? -39.398 -8.901 45.512 1.00 59.47 89 ARG A O 1
ATOM 710 N N . ASN A 1 90 ? -38.875 -11.046 45.085 1.00 69.44 90 ASN A N 1
ATOM 711 C CA . ASN A 1 90 ? -37.534 -10.954 45.659 1.00 69.44 90 ASN A CA 1
ATOM 712 C C . ASN A 1 90 ? -36.761 -9.839 44.916 1.00 69.44 90 ASN A C 1
ATOM 714 O O . ASN A 1 90 ? -36.467 -9.986 43.721 1.00 69.44 90 ASN A O 1
ATOM 718 N N . PRO A 1 91 ? -36.445 -8.712 45.574 1.00 69.12 91 PRO A N 1
ATOM 719 C CA . PRO A 1 91 ? -35.900 -7.547 44.890 1.00 69.12 91 PRO A CA 1
ATOM 720 C C . PRO A 1 91 ? -34.520 -7.814 44.293 1.00 69.12 91 PRO A C 1
ATOM 722 O O . PRO A 1 91 ? -34.165 -7.250 43.256 1.00 69.12 91 PRO A O 1
ATOM 725 N N . ALA A 1 92 ? -33.777 -8.771 44.855 1.00 72.19 92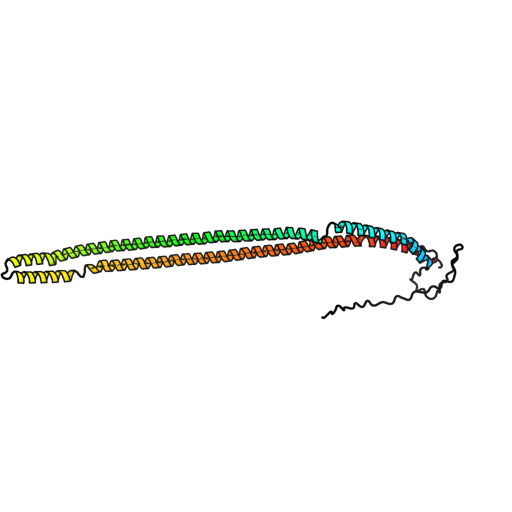 ALA A N 1
ATOM 726 C CA . ALA A 1 92 ? -32.535 -9.242 44.263 1.00 72.19 92 ALA A CA 1
ATOM 727 C C . ALA A 1 92 ? -32.758 -9.920 42.900 1.00 72.19 92 ALA A C 1
ATOM 729 O O . ALA A 1 92 ? -31.884 -9.832 42.041 1.00 72.19 92 ALA A O 1
ATOM 730 N N . VAL A 1 93 ? -33.900 -10.580 42.680 1.00 77.62 93 VAL A N 1
ATOM 731 C CA . VAL A 1 93 ? -34.250 -11.237 41.408 1.00 77.62 93 VAL A CA 1
ATOM 732 C C . VAL A 1 93 ? -34.695 -10.205 40.371 1.00 77.62 93 VAL A C 1
ATOM 734 O O . VAL A 1 93 ? -34.221 -10.238 39.233 1.00 77.62 93 VAL A O 1
ATOM 737 N N . VAL A 1 94 ? -35.541 -9.247 40.764 1.00 78.56 94 VAL A N 1
ATOM 738 C CA . VAL A 1 94 ? -36.013 -8.169 39.876 1.00 78.56 94 VAL A CA 1
ATOM 739 C C . VAL A 1 94 ? -34.842 -7.306 39.402 1.00 78.56 94 VAL A C 1
ATOM 741 O O . VAL A 1 94 ? -34.655 -7.132 38.195 1.00 78.56 94 VAL A O 1
ATOM 744 N N . CYS A 1 95 ? -33.996 -6.841 40.327 1.00 80.12 95 CYS A N 1
ATOM 745 C CA . CYS A 1 95 ? -32.829 -6.036 39.976 1.00 80.12 95 CYS A CA 1
ATOM 746 C C . CYS A 1 95 ? -31.815 -6.832 39.140 1.00 80.12 95 CYS A C 1
ATOM 748 O O . CYS A 1 95 ? -31.280 -6.280 38.182 1.00 80.12 95 CYS A O 1
ATOM 750 N N . ARG A 1 96 ? -31.607 -8.133 39.419 1.00 82.00 96 ARG A N 1
ATOM 751 C CA . ARG A 1 96 ? -30.744 -9.007 38.596 1.00 82.00 96 ARG A CA 1
ATOM 752 C C . ARG A 1 96 ? -31.241 -9.162 37.160 1.00 82.00 96 ARG A C 1
ATOM 754 O O . ARG A 1 96 ? -30.435 -9.177 36.232 1.00 82.00 96 ARG A O 1
ATOM 761 N N . ARG A 1 97 ? -32.552 -9.304 36.946 1.00 85.19 97 ARG A N 1
ATOM 762 C CA . ARG A 1 97 ? -33.116 -9.433 35.592 1.00 85.19 97 ARG A CA 1
ATOM 763 C C . ARG A 1 97 ? -32.919 -8.141 34.793 1.00 85.19 97 ARG A C 1
ATOM 765 O O . ARG A 1 97 ? -32.577 -8.195 33.614 1.00 85.19 97 ARG A O 1
ATOM 772 N N . LEU A 1 98 ? -33.098 -6.991 35.442 1.00 82.62 98 LEU A N 1
ATOM 773 C CA . LEU A 1 98 ? -32.935 -5.672 34.830 1.00 82.62 98 LEU A CA 1
ATOM 774 C C . LEU A 1 98 ? -31.464 -5.383 34.488 1.00 82.62 98 LEU A C 1
ATOM 776 O O . LEU A 1 98 ? -31.171 -4.936 33.378 1.00 82.62 98 LEU A O 1
ATOM 780 N N . THR A 1 99 ? -30.529 -5.728 35.380 1.00 84.00 99 THR A N 1
ATOM 781 C CA . THR A 1 99 ? -29.093 -5.608 35.093 1.00 84.00 99 THR A CA 1
ATOM 782 C C . THR A 1 99 ? -28.635 -6.551 33.994 1.00 84.00 99 THR A C 1
ATOM 784 O O . THR A 1 99 ? -27.891 -6.107 33.132 1.00 84.00 99 THR A O 1
ATOM 787 N N . ARG A 1 100 ? -29.115 -7.803 33.939 1.00 87.81 100 ARG A N 1
ATOM 788 C CA . ARG A 1 100 ? -28.790 -8.721 32.828 1.00 87.81 100 ARG A CA 1
ATOM 789 C C . ARG A 1 100 ? -29.200 -8.155 31.467 1.00 87.81 100 ARG A C 1
ATOM 791 O O . ARG A 1 100 ? -28.410 -8.210 30.532 1.00 87.81 100 ARG A O 1
ATOM 798 N N . LYS A 1 101 ? -30.401 -7.572 31.355 1.00 89.00 101 LYS A N 1
ATOM 799 C CA . LYS A 1 101 ? -30.865 -6.936 30.106 1.00 89.00 101 LYS A CA 1
ATOM 800 C C . LYS A 1 101 ? -29.966 -5.771 29.687 1.00 89.00 101 LYS A C 1
ATOM 802 O O . LYS A 1 101 ? -29.585 -5.665 28.527 1.00 89.00 101 LYS A O 1
ATOM 807 N N . LEU A 1 102 ? -29.617 -4.906 30.635 1.00 87.50 102 LEU A N 1
ATOM 808 C CA . LEU A 1 102 ? -28.745 -3.761 30.378 1.00 87.50 102 LEU A CA 1
ATOM 809 C C . LEU A 1 102 ? -27.301 -4.192 30.066 1.00 87.50 102 LEU A C 1
ATOM 811 O O . LEU A 1 102 ? -26.676 -3.604 29.192 1.00 87.50 102 LEU A O 1
ATOM 815 N N . GLN A 1 103 ? -26.795 -5.241 30.716 1.00 88.00 103 GLN A N 1
ATOM 816 C CA . GLN A 1 103 ? -25.477 -5.817 30.444 1.00 88.00 103 GLN A CA 1
ATOM 817 C C . GLN A 1 103 ? -25.414 -6.417 29.037 1.00 88.00 103 GLN A C 1
ATOM 819 O O . GLN A 1 103 ? -24.463 -6.153 28.308 1.00 88.00 103 GLN A O 1
ATOM 824 N N . ALA A 1 104 ? -26.454 -7.147 28.624 1.00 91.12 104 ALA A N 1
ATOM 825 C CA . ALA A 1 104 ? -26.576 -7.647 27.258 1.00 91.12 104 ALA A CA 1
ATOM 826 C C . ALA A 1 104 ? -26.592 -6.502 26.233 1.00 91.12 104 ALA A C 1
ATOM 828 O O . ALA A 1 104 ? -25.949 -6.608 25.192 1.00 91.12 104 ALA A O 1
ATOM 829 N N . LYS A 1 105 ? -27.259 -5.381 26.547 1.00 91.31 105 LYS A N 1
ATOM 830 C CA . LYS A 1 105 ? -27.226 -4.179 25.703 1.00 91.31 105 LYS A CA 1
ATOM 831 C C . LYS A 1 105 ? -25.811 -3.597 25.592 1.00 91.31 105 LYS A C 1
ATOM 833 O O . LYS A 1 105 ? -25.327 -3.448 24.479 1.00 91.31 105 LYS A O 1
ATOM 838 N N . CYS A 1 106 ? -25.122 -3.355 26.713 1.00 88.69 106 CYS A N 1
ATOM 839 C CA . CYS A 1 106 ? -23.741 -2.852 26.695 1.00 88.69 106 CYS A CA 1
ATOM 840 C C . CYS A 1 106 ? -22.801 -3.777 25.901 1.00 88.69 106 CYS A C 1
ATOM 842 O O . CYS A 1 106 ? -21.954 -3.300 25.150 1.00 88.69 106 CYS A O 1
ATOM 844 N N . ALA A 1 107 ? -22.950 -5.098 26.053 1.00 90.00 107 ALA A N 1
ATOM 845 C CA . ALA A 1 107 ? -22.154 -6.079 25.320 1.00 90.00 107 ALA A CA 1
ATOM 846 C C . ALA A 1 107 ? -22.441 -6.043 23.811 1.00 90.00 107 ALA A C 1
ATOM 848 O O . ALA A 1 107 ? -21.505 -6.071 23.015 1.00 90.00 107 ALA A O 1
ATOM 849 N N . LYS A 1 108 ? -23.716 -5.925 23.417 1.00 93.19 108 LYS A N 1
ATOM 850 C CA . LYS A 1 108 ? -24.124 -5.800 22.011 1.00 93.19 108 LYS A CA 1
ATOM 851 C C . LYS A 1 108 ? -23.574 -4.521 21.376 1.00 93.19 108 LYS A C 1
ATOM 853 O O . LYS A 1 108 ? -23.012 -4.582 20.286 1.00 93.19 108 LYS A O 1
ATOM 858 N N . ASP A 1 109 ? -23.679 -3.391 22.071 1.00 89.75 109 ASP A N 1
ATOM 859 C CA . ASP A 1 109 ? -23.166 -2.101 21.595 1.00 89.75 109 ASP A CA 1
ATOM 860 C C . ASP A 1 109 ? -21.631 -2.146 21.437 1.00 89.75 109 ASP A C 1
ATOM 862 O O . ASP A 1 109 ? -21.078 -1.665 20.445 1.00 89.75 109 ASP A O 1
ATOM 866 N N . PHE A 1 110 ? -20.931 -2.807 22.366 1.00 91.56 110 PHE A N 1
ATOM 867 C CA . PHE A 1 110 ? -19.486 -3.021 22.274 1.00 91.56 110 PHE A CA 1
ATOM 868 C C . PHE A 1 110 ? -19.094 -3.941 21.108 1.00 91.56 110 PHE A C 1
ATOM 870 O O . PHE A 1 110 ? -18.170 -3.618 20.363 1.00 91.56 110 PHE A O 1
ATOM 877 N N . GLN A 1 111 ? -19.808 -5.050 20.895 1.00 90.94 111 GLN A N 1
ATOM 878 C CA . GLN A 1 111 ? -19.582 -5.936 19.746 1.00 90.94 111 GLN A CA 1
ATOM 879 C C . GLN A 1 111 ? -19.826 -5.224 18.408 1.00 90.94 111 GLN A C 1
ATOM 881 O O . GLN A 1 111 ? -19.049 -5.398 17.466 1.00 90.94 111 GLN A O 1
ATOM 886 N N . ALA A 1 112 ? -20.861 -4.385 18.321 1.00 90.44 112 ALA A N 1
ATOM 887 C CA . ALA A 1 112 ? -21.120 -3.570 17.137 1.00 90.44 112 ALA A CA 1
ATOM 888 C C . ALA A 1 112 ? -19.962 -2.592 16.870 1.00 90.44 112 ALA A C 1
ATOM 890 O O . ALA A 1 112 ? -19.474 -2.503 15.742 1.00 90.4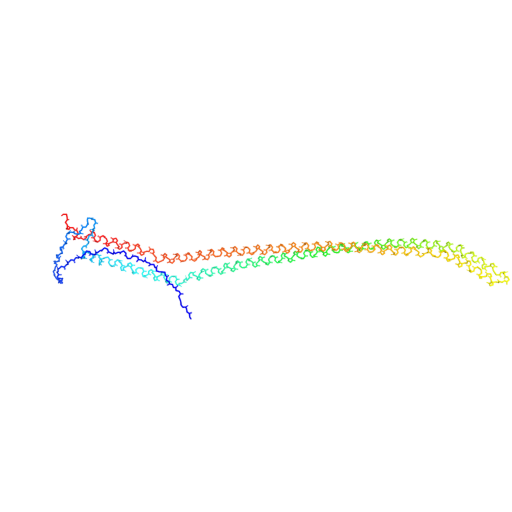4 112 ALA A O 1
ATOM 891 N N . SER A 1 113 ? -19.453 -1.931 17.917 1.00 88.88 113 SER A N 1
ATOM 892 C CA . SER A 1 113 ? -18.270 -1.067 17.824 1.00 88.88 113 SER A CA 1
ATOM 893 C C . SER A 1 113 ? -17.029 -1.835 17.350 1.00 88.88 113 SER A C 1
ATOM 895 O O . SER A 1 113 ? -16.367 -1.391 16.414 1.00 88.88 113 SER A O 1
ATOM 897 N N . GLN A 1 114 ? -16.748 -3.023 17.901 1.00 89.38 114 GLN A N 1
ATOM 898 C CA . GLN A 1 114 ? -15.634 -3.866 17.444 1.00 89.38 114 GLN A CA 1
ATOM 899 C C . GLN A 1 114 ? -15.765 -4.266 15.970 1.00 89.38 114 GLN A C 1
ATOM 901 O O . GLN A 1 114 ? -14.784 -4.236 15.225 1.00 89.38 114 GLN A O 1
ATOM 906 N N . THR A 1 115 ? -16.973 -4.632 15.542 1.00 91.38 115 THR A N 1
ATOM 907 C CA . THR A 1 115 ? -17.255 -5.025 14.155 1.00 91.38 115 THR A CA 1
ATOM 908 C C . THR A 1 115 ? -17.024 -3.856 13.200 1.00 91.38 115 THR A C 1
ATOM 910 O O . THR A 1 115 ? -16.367 -4.024 12.171 1.00 91.38 115 THR A O 1
ATOM 913 N N . SER A 1 116 ? -17.470 -2.656 13.577 1.00 90.31 116 SER A N 1
ATOM 914 C CA . SER A 1 116 ? -17.212 -1.424 12.827 1.00 90.31 116 SER A CA 1
ATOM 915 C C . SER A 1 116 ? -15.709 -1.123 12.721 1.00 90.31 116 SER A C 1
ATOM 917 O O . SER A 1 116 ? -15.189 -0.979 11.615 1.00 90.31 116 SER A O 1
ATOM 919 N N . CYS A 1 117 ? -14.966 -1.171 13.837 1.00 87.44 117 CYS A N 1
ATOM 920 C CA . CYS A 1 117 ? -13.509 -0.978 13.835 1.00 87.44 117 CYS A CA 1
ATOM 921 C C . CYS A 1 117 ? -12.782 -1.987 12.924 1.00 87.44 117 CYS A C 1
ATOM 923 O O . CYS A 1 117 ? -11.832 -1.637 12.222 1.00 87.44 117 CYS A O 1
ATOM 925 N N . ASN A 1 118 ? -13.210 -3.253 12.931 1.00 86.81 118 ASN A N 1
ATOM 926 C CA . ASN A 1 118 ? -12.622 -4.288 12.081 1.00 86.81 118 ASN A CA 1
ATOM 927 C C . ASN A 1 118 ? -12.943 -4.073 10.595 1.00 86.81 118 ASN A C 1
ATOM 929 O O . ASN A 1 118 ? -12.092 -4.357 9.754 1.00 86.81 118 ASN A O 1
ATOM 933 N N . THR A 1 119 ? -14.135 -3.567 10.275 1.00 91.06 119 THR A N 1
ATOM 934 C CA . THR A 1 119 ? -14.558 -3.271 8.897 1.00 91.06 119 THR A CA 1
ATOM 935 C C . THR A 1 119 ? -13.739 -2.121 8.318 1.00 91.06 119 THR A C 1
ATOM 937 O O . THR A 1 119 ? -13.087 -2.309 7.294 1.00 91.06 119 THR A O 1
ATOM 940 N N . LEU A 1 120 ? -13.620 -1.009 9.053 1.00 86.62 120 LEU A N 1
ATOM 941 C CA . LEU A 1 120 ? -12.758 0.122 8.682 1.00 86.62 120 LEU A CA 1
ATOM 942 C C . LEU A 1 120 ? -11.304 -0.308 8.444 1.00 86.62 120 LEU A C 1
ATOM 944 O O . LEU A 1 120 ? -10.646 0.146 7.511 1.00 86.62 120 LEU A O 1
ATOM 948 N N . ASN A 1 121 ? -10.792 -1.225 9.269 1.00 86.06 121 ASN A N 1
ATOM 949 C CA . ASN A 1 121 ? -9.442 -1.752 9.101 1.00 86.06 121 ASN A CA 1
ATOM 950 C C . ASN A 1 121 ? -9.301 -2.647 7.855 1.00 86.06 121 ASN A C 1
ATOM 952 O O . ASN A 1 121 ? -8.242 -2.661 7.236 1.00 86.06 121 ASN A O 1
ATOM 956 N N . LYS A 1 122 ? -10.332 -3.409 7.473 1.00 86.50 122 LYS A N 1
ATOM 957 C CA . LYS A 1 122 ? -10.304 -4.203 6.232 1.00 86.50 122 LYS A CA 1
ATOM 958 C C . LYS A 1 122 ? -10.337 -3.302 5.000 1.00 86.50 122 LYS A C 1
ATOM 960 O O . LYS A 1 122 ? -9.511 -3.475 4.109 1.00 86.50 122 LYS A O 1
ATOM 965 N N . GLU A 1 123 ? -11.244 -2.330 4.982 1.00 89.94 123 GLU A N 1
ATOM 966 C CA . GLU A 1 123 ? -11.382 -1.366 3.885 1.00 89.94 123 GLU A CA 1
ATOM 967 C C . GLU A 1 123 ? -10.108 -0.538 3.712 1.00 89.94 123 GLU A C 1
ATOM 969 O O . GLU A 1 123 ? -9.549 -0.467 2.619 1.00 89.94 123 GLU A O 1
ATOM 974 N N . GLY A 1 124 ? -9.578 0.006 4.810 1.00 87.25 124 GLY A N 1
ATOM 975 C CA . GLY A 1 124 ? -8.335 0.765 4.787 1.00 87.25 124 GLY A CA 1
ATOM 976 C C . GLY A 1 124 ? -7.123 -0.069 4.357 1.00 87.25 124 GLY A C 1
ATOM 977 O O . GLY A 1 124 ? -6.261 0.426 3.632 1.00 87.25 124 GLY A O 1
ATOM 978 N N . ALA A 1 125 ? -7.060 -1.353 4.731 1.00 85.69 125 ALA A N 1
ATOM 979 C CA . ALA A 1 125 ? -6.001 -2.251 4.272 1.00 85.69 125 ALA A CA 1
ATOM 980 C C . ALA A 1 125 ? -6.098 -2.512 2.761 1.00 85.69 125 ALA A C 1
ATOM 982 O O . ALA A 1 125 ? -5.067 -2.533 2.083 1.00 85.69 125 ALA A O 1
ATOM 983 N N . GLY A 1 126 ? -7.323 -2.652 2.238 1.00 86.94 126 GLY A N 1
ATOM 984 C CA . GLY A 1 126 ? -7.598 -2.702 0.802 1.00 86.94 126 GLY A CA 1
ATOM 985 C C . GLY A 1 126 ? -7.069 -1.459 0.091 1.00 86.94 126 GLY A C 1
ATOM 986 O O . GLY A 1 126 ? -6.203 -1.571 -0.771 1.00 86.94 126 GLY A O 1
ATOM 987 N N . GLN A 1 127 ? -7.456 -0.269 0.555 1.00 90.81 127 GLN A N 1
ATOM 988 C CA . GLN A 1 127 ? -7.005 1.005 -0.019 1.00 90.81 127 GLN A CA 1
ATOM 989 C C . GLN A 1 127 ? -5.475 1.163 -0.014 1.00 90.81 127 GLN A C 1
ATOM 991 O O . GLN A 1 127 ? -4.887 1.582 -1.018 1.00 90.81 127 GLN A O 1
ATOM 996 N N . CYS A 1 128 ? -4.802 0.799 1.086 1.00 88.94 128 CYS A N 1
ATOM 997 C CA . CYS A 1 128 ? -3.338 0.814 1.154 1.00 88.94 128 CYS A CA 1
ATOM 998 C C . CYS A 1 128 ? -2.716 -0.116 0.094 1.00 88.94 128 CYS A C 1
ATOM 1000 O O . CYS A 1 128 ? -1.752 0.260 -0.581 1.00 88.94 128 CYS A O 1
ATOM 1002 N N . LYS A 1 129 ? -3.264 -1.329 -0.060 1.00 90.81 129 LYS A N 1
ATOM 1003 C CA . LYS A 1 129 ? -2.786 -2.335 -1.017 1.00 90.81 129 LYS A CA 1
ATOM 1004 C C . LYS A 1 129 ? -3.023 -1.908 -2.466 1.00 90.81 129 LYS A C 1
ATOM 1006 O O . LYS A 1 129 ? -2.130 -2.078 -3.300 1.00 90.81 129 LYS A O 1
ATOM 1011 N N . ASP A 1 130 ? -4.179 -1.330 -2.764 1.00 92.00 130 ASP A N 1
ATOM 1012 C CA . ASP A 1 130 ? -4.530 -0.865 -4.107 1.00 92.00 130 ASP A CA 1
ATOM 1013 C C . ASP A 1 130 ? -3.630 0.294 -4.529 1.00 92.00 130 ASP A C 1
ATOM 1015 O O . ASP A 1 130 ? -3.041 0.265 -5.612 1.00 92.00 130 ASP A O 1
ATOM 1019 N N . THR A 1 131 ? -3.408 1.249 -3.622 1.00 91.25 131 THR A N 1
ATOM 1020 C CA . THR A 1 131 ? -2.477 2.365 -3.836 1.00 91.25 131 THR A CA 1
ATOM 1021 C C . THR A 1 131 ? -1.061 1.860 -4.119 1.00 91.25 131 THR A C 1
ATOM 1023 O O . THR A 1 131 ? -0.411 2.311 -5.062 1.00 91.25 131 THR A O 1
ATOM 1026 N N . PHE A 1 132 ? -0.575 0.888 -3.339 1.00 92.31 132 PHE A N 1
ATOM 1027 C CA . PHE A 1 132 ? 0.734 0.275 -3.576 1.00 92.31 132 PHE A CA 1
ATOM 1028 C C . PHE A 1 132 ? 0.808 -0.421 -4.937 1.00 92.31 132 PHE A C 1
ATOM 1030 O O . PHE A 1 132 ? 1.778 -0.247 -5.675 1.00 92.31 132 PHE A O 1
ATOM 1037 N N . THR A 1 133 ? -0.225 -1.184 -5.289 1.00 92.00 133 THR A N 1
ATOM 1038 C CA . THR A 1 133 ? -0.301 -1.893 -6.570 1.00 92.00 133 THR A CA 1
ATOM 1039 C C . THR A 1 133 ? -0.282 -0.908 -7.738 1.00 92.00 133 THR A C 1
ATOM 1041 O O . THR A 1 133 ? 0.433 -1.128 -8.715 1.00 92.00 133 THR A O 1
ATOM 1044 N N . GLN A 1 134 ? -1.003 0.209 -7.622 1.00 94.69 134 GLN A N 1
ATOM 1045 C CA . GLN A 1 134 ? -1.023 1.271 -8.623 1.00 94.69 134 GLN A CA 1
ATOM 1046 C C . GLN A 1 134 ? 0.339 1.969 -8.757 1.00 94.69 134 GLN A C 1
ATOM 1048 O O . GLN A 1 134 ? 0.829 2.149 -9.871 1.00 94.69 134 GLN A O 1
ATOM 1053 N N . GLU A 1 135 ? 0.992 2.320 -7.648 1.00 92.56 135 GLU A N 1
ATOM 1054 C CA . GLU A 1 135 ? 2.327 2.933 -7.675 1.00 92.56 135 GLU A CA 1
ATOM 1055 C C . GLU A 1 135 ? 3.377 1.970 -8.249 1.00 92.56 135 GLU A C 1
ATOM 1057 O O . GLU A 1 135 ? 4.209 2.380 -9.058 1.00 92.56 135 GLU A O 1
ATOM 1062 N N . ARG A 1 136 ? 3.306 0.675 -7.912 1.00 92.19 136 ARG A N 1
ATOM 1063 C CA . ARG A 1 136 ? 4.179 -0.355 -8.492 1.00 92.19 136 ARG A CA 1
ATOM 1064 C C . ARG A 1 136 ? 3.986 -0.460 -10.005 1.00 92.19 136 ARG A C 1
ATOM 1066 O O . ARG A 1 136 ? 4.985 -0.477 -10.719 1.00 92.19 136 ARG A O 1
ATOM 1073 N N . LYS A 1 137 ? 2.740 -0.478 -10.496 1.00 94.75 137 LYS A N 1
ATOM 1074 C CA . LYS A 1 137 ? 2.441 -0.463 -11.941 1.00 94.75 137 LYS A CA 1
ATOM 1075 C C . LYS A 1 137 ? 3.068 0.752 -12.628 1.00 94.75 137 LYS A C 1
ATOM 1077 O O . LYS A 1 137 ? 3.814 0.582 -13.584 1.00 94.75 137 LYS A O 1
ATOM 1082 N N . ARG A 1 138 ? 2.900 1.954 -12.066 1.00 94.75 138 ARG A N 1
ATOM 1083 C CA . ARG A 1 138 ? 3.530 3.185 -12.587 1.00 94.75 138 ARG A CA 1
ATOM 1084 C C . ARG A 1 138 ? 5.060 3.105 -12.630 1.00 94.75 138 ARG A C 1
ATOM 1086 O O . ARG A 1 138 ? 5.676 3.652 -13.543 1.00 94.75 138 ARG A O 1
ATOM 1093 N N . CYS A 1 139 ? 5.689 2.461 -11.643 1.00 93.25 139 CYS A N 1
ATOM 1094 C CA . CYS A 1 139 ? 7.138 2.245 -11.645 1.00 93.25 139 CYS A CA 1
ATOM 1095 C C . CYS A 1 139 ? 7.577 1.313 -12.786 1.00 93.25 139 CYS A C 1
ATOM 1097 O O . CYS A 1 139 ? 8.591 1.595 -13.424 1.00 93.25 139 CYS A O 1
ATOM 1099 N N . VAL A 1 140 ? 6.822 0.238 -13.041 1.00 92.25 140 VAL A N 1
ATOM 1100 C CA . VAL A 1 140 ? 7.080 -0.717 -14.134 1.00 92.25 140 VAL A CA 1
ATOM 1101 C C . VAL A 1 140 ? 6.898 -0.041 -15.493 1.00 92.25 140 VAL A C 1
ATOM 1103 O O . VAL A 1 140 ? 7.830 -0.026 -16.284 1.00 92.25 140 VAL A O 1
ATOM 1106 N N . GLU A 1 141 ? 5.771 0.636 -15.720 1.00 94.94 141 GLU A N 1
ATOM 1107 C CA . GLU A 1 141 ? 5.507 1.361 -16.974 1.00 94.94 141 GLU A CA 1
ATOM 1108 C C . GLU A 1 141 ? 6.594 2.405 -17.281 1.00 94.94 141 GLU A C 1
ATOM 1110 O O . GLU A 1 141 ? 6.980 2.626 -18.429 1.00 94.94 141 GLU A O 1
ATOM 1115 N N . ARG A 1 142 ? 7.116 3.078 -16.247 1.00 93.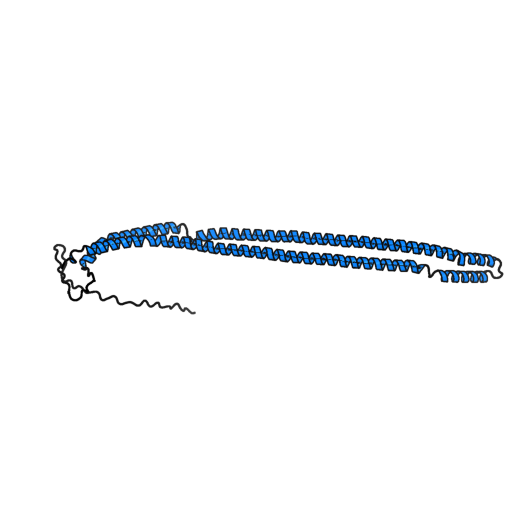75 142 ARG A N 1
ATOM 1116 C CA . ARG A 1 142 ? 8.221 4.031 -16.411 1.00 93.75 142 ARG A CA 1
ATOM 1117 C C . ARG A 1 142 ? 9.521 3.333 -16.809 1.00 93.75 142 ARG A C 1
ATOM 1119 O O . ARG A 1 142 ? 10.255 3.878 -17.629 1.00 93.75 142 ARG A O 1
ATOM 1126 N N . GLN A 1 143 ? 9.809 2.170 -16.229 1.00 93.62 143 GLN A N 1
ATOM 1127 C CA . GLN A 1 143 ? 10.980 1.369 -16.581 1.00 93.62 143 GLN A CA 1
ATOM 1128 C C . GLN A 1 143 ? 10.889 0.871 -18.026 1.00 93.62 143 GLN A C 1
ATOM 1130 O O . GLN A 1 143 ? 11.868 0.970 -18.758 1.00 93.62 143 GLN A O 1
ATOM 1135 N N . GLU A 1 144 ? 9.727 0.379 -18.453 1.00 92.62 144 GLU A N 1
ATOM 1136 C CA . GLU A 1 144 ? 9.507 -0.085 -19.827 1.00 92.62 144 GLU A CA 1
ATOM 1137 C C . GLU A 1 144 ? 9.771 1.042 -20.831 1.00 92.62 144 GLU A C 1
ATOM 1139 O O . GLU A 1 144 ? 10.593 0.878 -21.731 1.00 92.62 144 GLU A O 1
ATOM 1144 N N . LYS A 1 145 ? 9.210 2.236 -20.589 1.00 94.75 145 LYS A N 1
ATOM 1145 C CA . LYS A 1 145 ? 9.466 3.433 -21.411 1.00 94.75 145 LYS A CA 1
ATOM 1146 C C . LYS A 1 145 ? 10.939 3.845 -21.442 1.00 94.75 145 LYS A C 1
ATOM 1148 O O . LYS A 1 145 ? 11.436 4.327 -22.459 1.00 94.75 145 LYS A O 1
ATOM 1153 N N . GLU A 1 146 ? 11.653 3.722 -20.324 1.00 93.06 146 GLU A N 1
ATOM 1154 C CA . GLU A 1 146 ? 13.091 4.001 -20.286 1.00 93.06 146 GLU A CA 1
ATOM 1155 C C . GLU A 1 146 ? 13.902 2.943 -21.044 1.00 93.06 146 GLU A C 1
ATOM 1157 O O . GLU A 1 146 ? 14.814 3.309 -21.782 1.00 93.06 146 GLU A O 1
ATOM 1162 N N . SER A 1 147 ? 13.558 1.660 -20.914 1.00 90.94 147 SER A N 1
ATOM 1163 C CA . SER A 1 147 ? 14.216 0.569 -21.641 1.00 90.94 147 SER A CA 1
ATOM 1164 C C . SER A 1 147 ? 13.985 0.679 -23.149 1.00 90.94 147 SER A C 1
ATOM 1166 O O . SER A 1 147 ? 14.925 0.521 -23.924 1.00 90.94 147 SER A O 1
ATOM 1168 N N . GLU A 1 148 ? 12.776 1.041 -23.585 1.00 94.88 148 GLU A N 1
ATOM 1169 C CA . GLU A 1 148 ? 12.493 1.352 -24.990 1.00 94.88 148 GLU A CA 1
ATOM 1170 C C . GLU A 1 148 ? 13.368 2.500 -25.498 1.00 94.88 148 GLU A C 1
ATOM 1172 O O . GLU A 1 148 ? 14.046 2.354 -26.513 1.00 94.88 148 GLU A O 1
ATOM 1177 N N . ARG A 1 149 ? 13.482 3.597 -24.737 1.00 94.94 149 ARG A N 1
ATOM 1178 C CA . ARG A 1 149 ? 14.404 4.693 -25.083 1.00 94.94 149 ARG A CA 1
ATOM 1179 C C . ARG A 1 149 ? 15.860 4.231 -25.175 1.00 94.94 149 ARG A C 1
ATOM 1181 O O . ARG A 1 149 ? 16.582 4.683 -26.064 1.00 94.94 149 ARG A O 1
ATOM 1188 N N . CYS A 1 150 ? 16.310 3.350 -24.280 1.00 93.56 150 CYS A N 1
ATOM 1189 C CA . CYS A 1 150 ? 17.654 2.772 -24.341 1.00 93.56 150 CYS A CA 1
ATOM 1190 C C . CYS A 1 150 ? 17.856 1.959 -25.632 1.00 93.56 150 CYS A C 1
ATOM 1192 O O . CYS A 1 150 ? 18.881 2.118 -26.301 1.00 93.56 150 CYS A O 1
ATOM 1194 N N . LYS A 1 151 ? 16.870 1.135 -26.012 1.00 94.56 151 LYS A N 1
ATOM 1195 C CA . LYS A 1 151 ? 16.883 0.349 -27.256 1.00 94.56 151 LYS A CA 1
ATOM 1196 C C . LYS A 1 151 ? 16.894 1.245 -28.493 1.00 94.56 151 LYS A C 1
ATOM 1198 O O . LYS A 1 151 ? 17.687 1.005 -29.399 1.00 94.56 151 LYS A O 1
ATOM 1203 N N . ASP A 1 152 ? 16.102 2.311 -28.512 1.00 95.88 152 ASP A N 1
ATOM 1204 C CA . ASP A 1 152 ? 16.070 3.267 -29.624 1.00 95.88 152 ASP A CA 1
ATOM 1205 C C . ASP A 1 152 ? 17.416 3.966 -29.823 1.00 95.88 152 ASP A C 1
ATOM 1207 O O . ASP A 1 152 ? 17.904 4.097 -30.949 1.00 95.88 152 ASP A O 1
ATOM 1211 N N . LEU A 1 153 ? 18.045 4.404 -28.728 1.00 93.25 153 LEU A N 1
ATOM 1212 C CA . LEU A 1 153 ? 19.380 5.002 -28.767 1.00 93.25 153 LEU A CA 1
ATOM 1213 C C . LEU A 1 153 ? 20.430 3.999 -29.253 1.00 93.25 153 LEU A C 1
ATOM 1215 O O . LEU A 1 153 ? 21.291 4.358 -30.060 1.00 93.25 153 LEU A O 1
ATOM 1219 N N . TYR A 1 154 ? 20.341 2.746 -28.803 1.00 95.06 154 TYR A N 1
ATOM 1220 C CA . TYR A 1 154 ? 21.207 1.668 -29.269 1.00 95.06 154 TYR A CA 1
ATOM 1221 C C . TYR A 1 154 ? 21.043 1.415 -30.771 1.00 95.06 154 TYR A C 1
ATOM 1223 O O . TYR A 1 154 ? 22.043 1.416 -31.487 1.00 95.06 154 TYR A O 1
ATOM 1231 N N . ASN A 1 155 ? 19.810 1.271 -31.261 1.00 95.12 155 ASN A N 1
ATOM 1232 C CA . ASN A 1 155 ? 19.519 1.018 -32.673 1.00 95.12 155 ASN A CA 1
ATOM 1233 C C . ASN A 1 155 ? 20.055 2.151 -33.557 1.00 95.12 155 ASN A C 1
ATOM 1235 O O . ASN A 1 155 ? 20.838 1.898 -34.472 1.00 95.12 155 ASN A O 1
ATOM 1239 N N . LYS A 1 156 ? 19.772 3.413 -33.200 1.00 95.12 156 LYS A N 1
ATOM 1240 C CA . LYS A 1 156 ? 20.329 4.590 -33.894 1.00 95.12 156 LYS A CA 1
ATOM 1241 C C . LYS A 1 156 ? 21.862 4.593 -33.891 1.00 95.12 156 LYS A C 1
ATOM 1243 O O . LYS A 1 156 ? 22.499 4.911 -34.899 1.00 95.12 156 LYS A O 1
ATOM 1248 N N . GLY A 1 157 ? 22.472 4.230 -32.764 1.00 94.06 157 GLY A N 1
ATOM 1249 C CA . GLY A 1 157 ? 23.922 4.112 -32.631 1.00 94.06 157 GLY A CA 1
ATOM 1250 C C . GLY A 1 157 ? 24.515 3.019 -33.525 1.00 94.06 157 GLY A C 1
ATOM 1251 O O . GLY A 1 157 ? 25.516 3.250 -34.212 1.00 94.06 157 GLY A O 1
ATOM 1252 N N . ILE A 1 158 ? 23.878 1.848 -33.565 1.00 94.12 158 ILE A N 1
ATOM 1253 C CA . ILE A 1 158 ? 24.260 0.711 -34.407 1.00 94.12 158 ILE A CA 1
ATOM 1254 C C . ILE A 1 158 ? 24.100 1.035 -35.889 1.00 94.12 158 ILE A C 1
ATOM 1256 O O . ILE A 1 158 ? 25.010 0.730 -36.660 1.00 94.12 158 ILE A O 1
ATOM 1260 N N . ASP A 1 159 ? 23.037 1.721 -36.296 1.00 94.31 159 ASP A N 1
ATOM 1261 C CA . ASP A 1 159 ? 22.863 2.178 -37.677 1.00 94.31 159 ASP A CA 1
ATOM 1262 C C . ASP A 1 159 ? 23.994 3.119 -38.094 1.00 94.31 159 ASP A C 1
ATOM 1264 O O . ASP A 1 159 ? 24.615 2.944 -39.149 1.00 94.31 159 ASP A O 1
ATOM 1268 N N . GLY A 1 160 ? 24.365 4.052 -37.211 1.00 93.56 160 GLY A N 1
ATOM 1269 C CA . GLY A 1 160 ? 25.540 4.902 -37.390 1.00 93.56 160 GLY A CA 1
ATOM 1270 C C . GLY A 1 160 ? 26.846 4.102 -37.499 1.00 93.56 160 GLY A C 1
ATOM 1271 O O . GLY A 1 160 ? 27.694 4.392 -38.354 1.00 93.56 160 GLY A O 1
ATOM 1272 N N . CYS A 1 161 ? 27.018 3.064 -36.675 1.00 92.25 161 CYS A N 1
ATOM 1273 C CA . CYS A 1 161 ? 28.157 2.148 -36.754 1.00 92.25 161 CYS A CA 1
ATOM 1274 C C . CYS A 1 161 ? 28.184 1.380 -38.084 1.00 92.25 161 CYS A C 1
ATOM 1276 O O . CYS A 1 161 ? 29.237 1.303 -38.723 1.00 92.25 161 CYS A O 1
ATOM 1278 N N . ASN A 1 162 ? 27.042 0.860 -38.529 1.00 91.31 162 ASN A N 1
ATOM 1279 C CA . ASN A 1 162 ? 26.886 0.106 -39.768 1.00 91.31 162 ASN A CA 1
ATOM 1280 C C . ASN A 1 162 ? 27.152 0.986 -40.992 1.00 91.31 162 ASN A C 1
ATOM 1282 O O . ASN A 1 162 ? 27.895 0.583 -41.888 1.00 91.31 162 ASN A O 1
ATOM 1286 N N . ALA A 1 163 ? 26.653 2.224 -41.004 1.00 92.19 163 ALA A N 1
ATOM 1287 C CA . ALA A 1 163 ? 26.946 3.200 -42.049 1.00 92.19 163 ALA A CA 1
ATOM 1288 C C . ALA A 1 163 ? 28.451 3.514 -42.127 1.00 92.19 163 ALA A C 1
ATOM 1290 O O . ALA A 1 163 ? 29.050 3.485 -43.208 1.00 92.19 163 ALA A O 1
ATOM 1291 N N . LYS A 1 164 ? 29.108 3.741 -40.979 1.00 89.81 164 LYS A N 1
ATOM 1292 C CA . LYS A 1 164 ? 30.569 3.933 -40.916 1.00 89.81 164 LYS A CA 1
ATOM 1293 C C . LYS A 1 164 ? 31.328 2.688 -41.379 1.00 89.81 164 LYS A C 1
ATOM 1295 O O . LYS A 1 164 ? 32.333 2.822 -42.081 1.00 89.81 164 LYS A O 1
ATOM 1300 N N . ARG A 1 165 ? 30.858 1.488 -41.028 1.00 89.19 165 ARG A N 1
ATOM 1301 C CA . ARG A 1 165 ? 31.440 0.213 -41.468 1.00 89.19 165 ARG A CA 1
ATOM 1302 C C . ARG A 1 165 ? 31.344 0.056 -42.984 1.00 89.19 165 ARG A C 1
ATOM 1304 O O . ARG A 1 165 ? 32.374 -0.175 -43.607 1.00 89.19 165 ARG A O 1
ATOM 1311 N N . LYS A 1 166 ? 30.174 0.298 -43.587 1.00 89.81 166 LYS A N 1
ATOM 1312 C CA . LYS A 1 166 ? 29.983 0.290 -45.050 1.00 89.81 166 LYS A CA 1
ATOM 1313 C C . LYS A 1 166 ? 30.941 1.261 -45.753 1.00 89.81 166 LYS A C 1
ATOM 1315 O O . LYS A 1 166 ? 31.626 0.873 -46.697 1.00 89.81 166 LYS A O 1
ATOM 1320 N N . ARG A 1 167 ? 31.085 2.497 -45.248 1.00 89.25 167 ARG A N 1
ATOM 1321 C CA . ARG A 1 167 ? 32.048 3.486 -45.786 1.00 89.25 167 ARG A CA 1
ATOM 1322 C C . ARG A 1 167 ? 33.500 2.992 -45.709 1.00 89.25 167 ARG A C 1
ATOM 1324 O O . ARG A 1 167 ? 34.262 3.161 -46.660 1.00 89.25 167 ARG A O 1
ATOM 1331 N N . ARG A 1 168 ? 33.893 2.362 -44.597 1.00 87.00 168 ARG A N 1
ATOM 1332 C CA . ARG A 1 168 ? 35.242 1.793 -44.414 1.00 87.00 168 ARG A CA 1
ATOM 1333 C C . ARG A 1 168 ? 35.491 0.586 -45.311 1.00 87.00 168 ARG A C 1
ATOM 1335 O O . ARG A 1 168 ? 36.567 0.505 -45.894 1.00 87.00 168 ARG A O 1
ATOM 1342 N N . GLN A 1 169 ? 34.505 -0.290 -45.479 1.00 86.50 169 GLN A N 1
ATOM 1343 C CA . GLN A 1 169 ? 34.580 -1.419 -46.405 1.00 86.50 169 GLN A CA 1
ATOM 1344 C C . GLN A 1 169 ? 34.732 -0.938 -47.849 1.00 86.50 169 GLN A C 1
ATOM 1346 O O . GLN A 1 169 ? 35.652 -1.376 -48.531 1.00 86.50 169 GLN A O 1
ATOM 1351 N N . ALA A 1 170 ? 33.940 0.048 -48.283 1.00 88.69 170 ALA A N 1
ATOM 1352 C CA . ALA A 1 170 ? 34.092 0.661 -49.603 1.00 88.69 170 ALA A CA 1
ATOM 1353 C C . ALA A 1 170 ? 35.479 1.310 -49.792 1.00 88.69 170 ALA A C 1
ATOM 1355 O O . ALA A 1 170 ? 36.096 1.177 -50.850 1.00 88.69 170 ALA A O 1
ATOM 1356 N N . LYS A 1 171 ? 36.017 1.978 -48.761 1.00 87.88 171 LYS A N 1
ATOM 1357 C CA . LYS A 1 171 ? 37.384 2.527 -48.787 1.00 87.88 171 LYS A CA 1
ATOM 1358 C C . LYS A 1 171 ? 38.442 1.418 -48.883 1.00 87.88 171 LYS A C 1
ATOM 1360 O O . LYS A 1 171 ? 39.361 1.529 -49.690 1.00 87.88 171 LYS A O 1
ATOM 1365 N N . ARG A 1 172 ? 38.300 0.332 -48.117 1.00 86.44 172 ARG A N 1
ATOM 1366 C CA . ARG A 1 172 ? 39.191 -0.841 -48.151 1.00 86.44 172 ARG A CA 1
ATOM 1367 C C . ARG A 1 172 ? 39.151 -1.544 -49.507 1.00 86.44 172 ARG A C 1
ATOM 1369 O O . ARG A 1 172 ? 40.191 -1.941 -50.018 1.00 86.44 172 ARG A O 1
ATOM 1376 N N . GLU A 1 173 ? 37.979 -1.639 -50.120 1.00 87.12 173 GLU A N 1
ATOM 1377 C CA . GLU A 1 173 ? 37.803 -2.175 -51.468 1.00 87.12 173 GLU A CA 1
ATOM 1378 C C . GLU A 1 173 ? 38.618 -1.375 -52.494 1.00 87.12 173 GLU A C 1
ATOM 1380 O O . GLU A 1 173 ? 39.372 -1.938 -53.293 1.00 87.12 173 GLU A O 1
ATOM 1385 N N . ARG A 1 174 ? 38.532 -0.038 -52.417 1.00 88.25 174 ARG A N 1
ATOM 1386 C CA . ARG A 1 174 ? 39.275 0.876 -53.295 1.00 88.25 174 ARG A CA 1
ATOM 1387 C C . ARG A 1 174 ? 40.787 0.816 -53.074 1.00 88.25 174 ARG A C 1
ATOM 1389 O O . ARG A 1 174 ? 41.518 0.816 -54.058 1.00 88.25 174 ARG A O 1
ATOM 1396 N N . ILE A 1 175 ? 41.248 0.775 -51.823 1.00 89.44 175 ILE A N 1
ATOM 1397 C CA . ILE A 1 175 ? 42.677 0.903 -51.478 1.00 89.44 175 ILE A CA 1
ATOM 1398 C C . ILE A 1 175 ? 43.404 -0.448 -51.466 1.00 89.44 175 ILE A C 1
ATOM 1400 O O . ILE A 1 175 ? 44.568 -0.508 -51.835 1.00 89.44 175 ILE A O 1
ATOM 1404 N N . CYS A 1 176 ? 42.746 -1.540 -51.078 1.00 88.12 176 CYS A N 1
ATOM 1405 C CA . CYS A 1 176 ? 43.391 -2.851 -50.957 1.00 88.12 176 CYS A CA 1
ATOM 1406 C C . CYS A 1 176 ? 43.025 -3.792 -52.112 1.00 88.12 176 CYS A C 1
ATOM 1408 O O . CYS A 1 176 ? 43.906 -4.414 -52.704 1.00 88.12 176 CYS A O 1
ATOM 1410 N N . ARG A 1 177 ? 41.734 -3.911 -52.465 1.00 86.31 177 ARG A N 1
ATOM 1411 C CA . ARG A 1 177 ? 41.282 -4.931 -53.431 1.00 86.31 177 ARG A CA 1
ATOM 1412 C C . ARG A 1 177 ? 41.515 -4.517 -54.884 1.00 86.31 177 ARG A C 1
ATOM 1414 O O . ARG A 1 177 ? 41.962 -5.344 -55.678 1.00 86.31 177 ARG A O 1
ATOM 1421 N N . LYS A 1 178 ? 41.285 -3.246 -55.246 1.00 88.44 178 LYS A N 1
ATOM 1422 C CA . LYS A 1 178 ? 41.575 -2.756 -56.611 1.00 88.44 178 LYS A CA 1
ATOM 1423 C C . LYS A 1 178 ? 43.071 -2.833 -56.968 1.00 88.44 178 LYS A C 1
ATOM 1425 O O . LYS A 1 178 ? 43.370 -3.301 -58.067 1.00 88.44 178 LYS A O 1
ATOM 1430 N N . PRO A 1 179 ? 44.023 -2.429 -56.101 1.00 89.19 179 PRO A N 1
ATOM 1431 C CA . PRO A 1 179 ? 45.449 -2.601 -56.386 1.00 89.19 179 PRO A CA 1
ATOM 1432 C C . PRO A 1 179 ? 45.879 -4.064 -56.408 1.00 89.19 179 PRO A C 1
ATOM 1434 O O . PRO A 1 179 ? 46.668 -4.434 -57.269 1.00 89.19 179 PRO A O 1
ATOM 1437 N N . PHE A 1 180 ? 45.307 -4.916 -55.550 1.00 90.50 180 PHE A N 1
ATOM 1438 C CA . PHE A 1 180 ? 45.539 -6.359 -55.630 1.00 90.50 180 PHE A CA 1
ATOM 1439 C C . PHE A 1 180 ? 45.093 -6.939 -56.978 1.00 90.50 180 PHE A C 1
ATOM 1441 O O . PHE A 1 180 ? 45.858 -7.657 -57.609 1.00 90.50 180 PHE A O 1
ATOM 1448 N N . SER A 1 181 ? 43.897 -6.586 -57.464 1.00 87.88 181 SER A N 1
ATOM 1449 C CA . SER A 1 181 ? 43.409 -7.035 -58.778 1.00 87.88 181 SER A CA 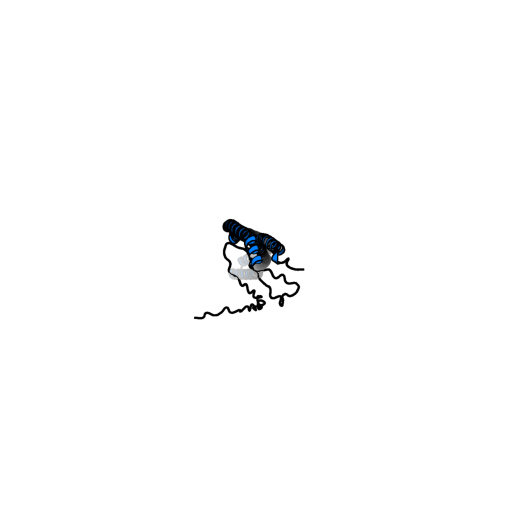1
ATOM 1450 C C . SER A 1 181 ? 44.347 -6.607 -59.914 1.00 87.88 181 SER A C 1
ATOM 1452 O O . SER A 1 181 ? 44.672 -7.415 -60.783 1.00 87.88 181 SER A O 1
ATOM 1454 N N . ARG A 1 182 ? 44.861 -5.369 -59.866 1.00 89.88 182 ARG A N 1
ATOM 1455 C CA . ARG A 1 182 ? 45.877 -4.879 -60.814 1.00 89.88 182 ARG A CA 1
ATOM 1456 C C . ARG A 1 182 ? 47.200 -5.649 -60.706 1.00 89.88 182 ARG A C 1
ATOM 1458 O O . ARG A 1 182 ? 47.694 -6.115 -61.726 1.00 89.88 182 ARG A O 1
ATOM 1465 N N . CYS A 1 183 ? 47.714 -5.854 -59.492 1.00 90.31 183 CYS A N 1
ATOM 1466 C CA . CYS A 1 183 ? 48.918 -6.651 -59.208 1.00 90.31 183 CYS A CA 1
ATOM 1467 C C . CYS A 1 183 ? 48.783 -8.075 -59.771 1.00 90.31 183 CYS A C 1
ATOM 1469 O O . CYS A 1 183 ? 49.629 -8.542 -60.526 1.00 90.31 183 CYS A O 1
ATOM 1471 N N . ARG A 1 184 ? 47.646 -8.726 -59.496 1.00 90.56 184 ARG A N 1
ATOM 1472 C CA . ARG A 1 184 ? 47.324 -10.081 -59.952 1.00 90.56 184 ARG A CA 1
ATOM 1473 C C . ARG A 1 184 ? 47.259 -10.183 -61.477 1.00 90.56 184 ARG A C 1
ATOM 1475 O O . ARG A 1 184 ? 47.741 -11.165 -62.033 1.00 90.56 184 ARG A O 1
ATOM 1482 N N . LYS A 1 185 ? 46.669 -9.189 -62.153 1.00 89.00 185 LYS A N 1
ATOM 1483 C CA . LYS A 1 185 ? 46.656 -9.123 -63.624 1.00 89.00 185 LYS A CA 1
ATOM 1484 C C . LYS A 1 185 ? 48.073 -8.965 -64.182 1.00 89.00 185 LYS A C 1
ATOM 1486 O O . LYS A 1 185 ? 48.409 -9.660 -65.132 1.00 89.00 185 LYS A O 1
ATOM 1491 N N . GLY A 1 186 ? 48.912 -8.132 -63.563 1.00 88.69 186 GLY A N 1
ATOM 1492 C CA . GLY A 1 186 ? 50.320 -7.963 -63.945 1.00 88.69 186 GLY A CA 1
ATOM 1493 C C . GLY A 1 186 ? 51.150 -9.245 -63.821 1.00 88.69 186 GLY A C 1
ATOM 1494 O O . GLY A 1 186 ? 51.944 -9.543 -64.705 1.00 88.69 186 GLY A O 1
ATOM 1495 N N . CYS A 1 187 ? 50.893 -10.065 -62.797 1.00 89.25 187 CYS A N 1
ATOM 1496 C CA . CYS A 1 187 ? 51.594 -11.340 -62.603 1.00 89.25 187 CYS A CA 1
ATOM 1497 C C . CYS A 1 187 ? 51.353 -12.377 -63.708 1.00 89.25 187 CYS A C 1
ATOM 1499 O O . CYS A 1 187 ? 52.114 -13.333 -63.796 1.00 89.25 187 CYS A O 1
ATOM 1501 N N . SER A 1 188 ? 50.322 -12.219 -64.549 1.00 81.00 188 SER A N 1
ATOM 1502 C CA . SER A 1 188 ? 50.055 -13.156 -65.654 1.00 81.00 188 SER A CA 1
ATOM 1503 C C . SER A 1 188 ? 51.185 -13.217 -66.690 1.00 81.00 188 SER A C 1
ATOM 1505 O O . SER A 1 188 ? 51.310 -14.228 -67.371 1.00 81.00 188 SER A O 1
ATOM 1507 N N . LYS A 1 189 ? 52.016 -12.168 -66.762 1.00 82.88 189 LYS A N 1
ATOM 1508 C CA . LYS A 1 189 ? 53.147 -12.031 -67.691 1.00 82.88 189 LYS A CA 1
ATOM 1509 C C . LYS A 1 189 ? 54.519 -12.253 -67.035 1.00 82.88 189 LYS A C 1
ATOM 1511 O O . LYS A 1 189 ? 55.528 -11.970 -67.660 1.00 82.88 189 LYS A O 1
ATOM 1516 N N . ALA A 1 190 ? 54.563 -12.668 -65.768 1.00 85.25 190 ALA A N 1
ATOM 1517 C CA . ALA A 1 190 ? 55.814 -12.844 -65.033 1.00 85.25 190 ALA A CA 1
ATOM 1518 C C . ALA A 1 190 ? 56.382 -14.258 -65.218 1.00 85.25 190 ALA A C 1
ATOM 1520 O O . ALA A 1 190 ? 55.626 -15.231 -65.143 1.00 85.25 190 ALA A O 1
ATOM 1521 N N . ASP A 1 191 ? 57.707 -14.364 -65.335 1.00 81.56 191 ASP A N 1
ATOM 1522 C CA . ASP A 1 191 ? 58.420 -15.642 -65.495 1.00 81.56 191 ASP A CA 1
ATOM 1523 C C . ASP A 1 191 ? 58.166 -16.594 -64.318 1.00 81.56 191 ASP A C 1
ATOM 1525 O O . ASP A 1 191 ? 57.909 -17.781 -64.499 1.00 81.56 191 ASP A O 1
ATOM 1529 N N . ASN A 1 192 ? 58.114 -16.054 -63.093 1.00 89.44 192 ASN A N 1
ATOM 1530 C CA . ASN A 1 192 ? 57.703 -16.789 -61.896 1.00 89.44 192 ASN A CA 1
ATOM 1531 C C . ASN A 1 192 ? 56.352 -16.283 -61.364 1.00 89.44 192 ASN A C 1
ATOM 1533 O O . ASN A 1 192 ? 56.260 -15.502 -60.407 1.00 89.44 192 ASN A O 1
ATOM 1537 N N . ARG A 1 193 ? 55.276 -16.765 -61.996 1.00 88.81 193 ARG A N 1
ATOM 1538 C CA . ARG A 1 193 ? 53.880 -16.456 -61.640 1.00 88.81 193 ARG A CA 1
ATOM 1539 C C . ARG A 1 193 ? 53.580 -16.664 -60.154 1.00 88.81 193 ARG A C 1
ATOM 1541 O O . ARG A 1 193 ? 52.917 -15.828 -59.538 1.00 88.81 193 ARG A O 1
ATOM 1548 N N . TRP A 1 194 ? 54.075 -17.753 -59.567 1.00 87.38 194 TRP A N 1
ATOM 1549 C CA . TRP A 1 194 ? 53.784 -18.110 -58.178 1.00 87.38 194 TRP A CA 1
ATOM 1550 C C . TRP A 1 194 ? 54.415 -17.137 -57.178 1.00 87.38 194 TRP A C 1
ATOM 1552 O O . TRP A 1 194 ? 53.726 -16.634 -56.285 1.00 87.38 194 TRP A O 1
ATOM 1562 N N . ALA A 1 195 ? 55.696 -16.803 -57.365 1.00 89.50 195 ALA A N 1
ATOM 1563 C CA . ALA A 1 195 ? 56.380 -15.815 -56.534 1.00 89.50 195 ALA A CA 1
ATOM 1564 C C . ALA A 1 195 ? 55.691 -14.438 -56.610 1.00 89.50 195 ALA A C 1
ATOM 1566 O O . ALA A 1 195 ? 55.464 -13.795 -55.579 1.00 89.50 195 ALA A O 1
ATOM 1567 N N . CYS A 1 196 ? 55.262 -14.027 -57.809 1.00 90.62 196 CYS A N 1
ATOM 1568 C CA . CYS A 1 196 ? 54.522 -12.780 -58.012 1.00 90.62 196 CYS A CA 1
ATOM 1569 C C . CYS A 1 196 ? 53.169 -12.777 -57.276 1.00 90.62 196 CYS A C 1
ATOM 1571 O O . CYS A 1 196 ? 52.864 -11.839 -56.530 1.00 90.62 196 CYS A O 1
ATOM 1573 N N . TYR A 1 197 ? 52.371 -13.846 -57.404 1.00 90.19 197 TYR A N 1
ATOM 1574 C CA . TYR A 1 197 ? 51.093 -13.953 -56.694 1.00 90.19 197 TYR A CA 1
ATOM 1575 C C . TYR A 1 197 ? 51.268 -13.916 -55.178 1.00 90.19 197 TYR A C 1
ATOM 1577 O O . TYR A 1 197 ? 50.544 -13.173 -54.509 1.00 90.19 197 TYR A O 1
ATOM 1585 N N . LYS A 1 198 ? 52.252 -14.643 -54.635 1.00 92.56 198 LYS A N 1
ATOM 1586 C CA . LYS A 1 198 ? 52.560 -14.650 -53.197 1.00 92.56 198 LYS A CA 1
ATOM 1587 C C . LYS A 1 198 ? 52.835 -13.234 -52.674 1.00 92.56 198 LYS A C 1
ATOM 1589 O O . LYS A 1 198 ? 52.259 -12.837 -51.658 1.00 92.56 198 LYS A O 1
ATOM 1594 N N . GLY A 1 199 ? 53.620 -12.438 -53.404 1.00 91.62 199 GLY A N 1
ATOM 1595 C CA . GLY A 1 199 ? 53.877 -11.031 -53.075 1.00 91.62 199 GLY A CA 1
ATOM 1596 C C . GLY A 1 199 ? 52.620 -10.149 -53.126 1.00 91.62 199 GLY A C 1
ATOM 1597 O O . GLY A 1 199 ? 52.390 -9.338 -52.224 1.00 91.62 199 GLY A O 1
ATOM 1598 N N . CYS A 1 200 ? 51.756 -10.327 -54.133 1.00 91.44 200 CYS A N 1
ATOM 1599 C CA . CYS A 1 200 ? 50.475 -9.614 -54.203 1.00 91.44 200 CYS A CA 1
ATOM 1600 C C . CYS A 1 200 ? 49.545 -9.980 -53.029 1.00 91.44 200 CYS A C 1
ATOM 1602 O O . CYS A 1 200 ? 48.929 -9.089 -52.438 1.00 91.44 200 CYS A O 1
ATOM 1604 N N . PHE A 1 201 ? 49.458 -11.263 -52.657 1.00 91.19 201 PHE A N 1
ATOM 1605 C CA . PHE A 1 201 ? 48.639 -11.727 -51.532 1.00 91.19 201 PHE A CA 1
ATOM 1606 C C . PHE A 1 201 ? 49.139 -11.187 -50.191 1.00 91.19 201 PHE A C 1
ATOM 1608 O O . PHE A 1 201 ? 48.331 -10.699 -49.402 1.00 91.19 201 PHE A O 1
ATOM 1615 N N . GLN A 1 202 ? 50.454 -11.182 -49.947 1.00 92.12 202 GLN A N 1
ATOM 1616 C CA . GLN A 1 202 ? 51.030 -10.583 -48.737 1.00 92.12 202 GLN A CA 1
ATOM 1617 C C . GLN A 1 202 ? 50.688 -9.089 -48.622 1.00 92.12 202 GLN A C 1
ATOM 1619 O O . GLN A 1 202 ? 50.266 -8.628 -47.557 1.00 92.12 202 GLN A O 1
ATOM 1624 N N . LYS A 1 203 ? 50.787 -8.333 -49.727 1.00 89.44 203 LYS A N 1
ATOM 1625 C CA . LYS A 1 203 ? 50.400 -6.910 -49.771 1.00 89.44 203 LYS A CA 1
ATOM 1626 C C . LYS A 1 203 ? 48.906 -6.712 -49.495 1.00 89.44 203 LYS A C 1
ATOM 1628 O O . LYS A 1 203 ? 48.537 -5.821 -48.728 1.00 89.44 203 LYS A O 1
ATOM 1633 N N . GLN A 1 204 ? 48.042 -7.553 -50.068 1.00 89.88 204 GLN A N 1
ATOM 1634 C CA . GLN A 1 204 ? 46.603 -7.506 -49.804 1.00 89.88 204 GLN A CA 1
ATOM 1635 C C . GLN A 1 204 ? 46.291 -7.827 -48.339 1.00 89.88 204 GLN A C 1
ATOM 1637 O O . GLN A 1 204 ? 45.544 -7.081 -47.707 1.00 89.88 204 GLN A O 1
ATOM 1642 N N . PHE A 1 205 ? 46.871 -8.897 -47.793 1.00 88.56 205 PHE A N 1
ATOM 1643 C CA . PHE A 1 205 ? 46.651 -9.326 -46.416 1.00 88.56 205 PHE A CA 1
ATOM 1644 C C . PHE A 1 205 ? 47.071 -8.239 -45.423 1.00 88.56 205 PHE A C 1
ATOM 1646 O O . PHE A 1 205 ? 46.266 -7.844 -44.581 1.00 88.56 205 PHE A O 1
ATOM 1653 N N . LYS A 1 206 ? 48.270 -7.660 -45.594 1.00 88.31 206 LYS A N 1
ATOM 1654 C CA . LYS A 1 206 ? 48.759 -6.540 -44.772 1.00 88.31 206 LYS A CA 1
ATOM 1655 C C . LYS A 1 206 ? 47.839 -5.317 -44.863 1.00 88.31 206 LYS A C 1
ATOM 1657 O O . LYS A 1 206 ? 47.533 -4.689 -43.854 1.00 88.31 206 LYS A O 1
ATOM 1662 N N . CYS A 1 207 ? 47.345 -4.987 -46.058 1.00 87.31 207 CYS A N 1
ATOM 1663 C CA . CYS A 1 207 ? 46.412 -3.872 -46.245 1.00 87.31 207 CYS A CA 1
ATOM 1664 C C . CYS A 1 207 ? 45.052 -4.125 -45.569 1.00 87.31 207 CYS A C 1
ATOM 1666 O O . CYS A 1 207 ? 44.481 -3.223 -44.953 1.00 87.31 207 CYS A O 1
ATOM 1668 N N . VAL A 1 208 ? 44.520 -5.347 -45.658 1.00 86.12 208 VAL A N 1
ATOM 1669 C CA . VAL A 1 208 ? 43.237 -5.720 -45.046 1.00 86.12 208 VAL A CA 1
ATOM 1670 C C . VAL A 1 208 ? 43.336 -5.758 -43.520 1.00 86.12 208 VAL A C 1
ATOM 1672 O O . VAL A 1 208 ? 42.469 -5.182 -42.858 1.00 86.12 208 VAL A O 1
ATOM 1675 N N . SER A 1 209 ? 44.387 -6.367 -42.966 1.00 84.06 209 SER A N 1
ATOM 1676 C CA . SER A 1 209 ? 44.557 -6.527 -41.517 1.00 84.06 209 SER A CA 1
ATOM 1677 C C . SER A 1 209 ? 44.671 -5.178 -40.797 1.00 84.06 209 SER A C 1
ATOM 1679 O O . SER A 1 209 ? 43.962 -4.946 -39.816 1.00 84.06 209 SER A O 1
ATOM 1681 N N . MET A 1 210 ? 45.433 -4.225 -41.350 1.00 80.69 210 MET A N 1
ATOM 1682 C CA . MET A 1 210 ? 45.550 -2.861 -40.806 1.00 80.69 210 MET A CA 1
ATOM 1683 C C . MET A 1 210 ? 44.213 -2.097 -40.764 1.00 80.69 210 MET A C 1
ATOM 1685 O O . MET A 1 210 ? 44.053 -1.154 -39.985 1.00 80.69 210 MET A O 1
ATOM 1689 N N . ASN A 1 211 ? 43.231 -2.492 -41.582 1.00 76.75 211 ASN A N 1
ATOM 1690 C CA . ASN A 1 211 ? 41.936 -1.818 -41.686 1.00 76.75 211 ASN A CA 1
ATOM 1691 C C . ASN A 1 211 ? 40.786 -2.537 -40.947 1.00 76.75 211 ASN A C 1
ATOM 1693 O O . ASN A 1 211 ? 39.765 -1.902 -40.680 1.00 76.75 211 ASN A O 1
ATOM 1697 N N . GLN A 1 212 ? 40.938 -3.812 -40.561 1.00 75.94 212 GLN A N 1
ATOM 1698 C CA . GLN A 1 212 ? 39.878 -4.610 -39.917 1.00 75.94 212 GLN A CA 1
ATOM 1699 C C . GLN A 1 212 ? 39.598 -4.226 -38.454 1.00 75.94 212 GLN A C 1
ATOM 1701 O O . GLN A 1 212 ? 38.435 -4.121 -38.062 1.00 75.94 212 GLN A O 1
ATOM 1706 N N . GLY A 1 213 ? 40.626 -3.945 -37.643 1.00 70.75 213 GLY A N 1
ATOM 1707 C CA . GLY A 1 213 ? 40.468 -3.711 -36.194 1.00 70.75 213 GLY A CA 1
ATOM 1708 C C . GLY A 1 213 ? 39.599 -2.500 -35.816 1.00 70.75 213 GLY A C 1
ATOM 1709 O O . GLY A 1 213 ? 39.140 -2.372 -34.680 1.00 70.75 213 GLY A O 1
ATOM 1710 N N . LYS A 1 214 ? 39.329 -1.602 -36.771 1.00 71.12 214 LYS A N 1
ATOM 1711 C CA . LYS A 1 214 ? 38.467 -0.430 -36.570 1.00 71.12 214 LYS A CA 1
ATOM 1712 C C . LYS A 1 214 ? 36.976 -0.761 -36.737 1.00 71.12 214 LYS A C 1
ATOM 1714 O O . LYS A 1 214 ? 36.152 0.017 -36.258 1.00 71.12 214 LYS A O 1
ATOM 1719 N N . GLU A 1 215 ? 36.607 -1.869 -37.388 1.00 71.62 215 GLU A N 1
ATOM 1720 C CA . GLU A 1 215 ? 35.203 -2.224 -37.675 1.00 71.62 215 GLU A CA 1
ATOM 1721 C C . GLU A 1 215 ? 34.430 -2.723 -36.439 1.00 71.62 215 GLU A C 1
ATOM 1723 O O . GLU A 1 215 ? 33.238 -2.453 -36.330 1.00 71.62 215 GLU A O 1
ATOM 1728 N N . ILE A 1 216 ? 35.098 -3.373 -35.479 1.00 78.25 216 ILE A N 1
ATOM 1729 C CA . ILE A 1 216 ? 34.443 -4.059 -34.344 1.00 78.25 216 ILE A CA 1
ATOM 1730 C C . ILE A 1 216 ? 34.242 -3.138 -33.124 1.00 78.25 216 ILE A C 1
ATOM 1732 O O . ILE A 1 216 ? 33.330 -3.337 -32.327 1.00 78.25 216 ILE A O 1
ATOM 1736 N N . ARG A 1 217 ? 35.039 -2.070 -32.977 1.00 84.12 217 ARG A N 1
ATOM 1737 C CA . ARG A 1 217 ? 34.987 -1.201 -31.780 1.00 84.12 217 ARG A CA 1
ATOM 1738 C C . ARG A 1 217 ? 33.643 -0.493 -31.585 1.00 84.12 217 ARG A C 1
ATOM 1740 O O . ARG A 1 217 ? 33.217 -0.287 -30.454 1.00 84.12 217 ARG A O 1
ATOM 1747 N N . CYS A 1 218 ? 32.995 -0.101 -32.680 1.00 87.19 218 CYS A N 1
ATOM 1748 C CA . CYS A 1 218 ? 31.745 0.659 -32.639 1.00 87.19 218 CYS A CA 1
ATOM 1749 C C . CYS A 1 218 ? 30.573 -0.163 -32.062 1.00 87.19 218 CYS A C 1
ATOM 1751 O O . CYS A 1 218 ? 30.022 0.269 -31.050 1.00 87.19 218 CYS A O 1
ATOM 1753 N N . PRO A 1 219 ? 30.232 -1.356 -32.599 1.00 88.62 219 PRO A N 1
ATOM 1754 C CA . PRO A 1 219 ? 29.139 -2.163 -32.049 1.00 88.62 219 PRO A CA 1
ATOM 1755 C C . PRO A 1 219 ? 29.387 -2.605 -30.601 1.00 88.62 219 PRO A C 1
ATOM 1757 O O . PRO A 1 219 ? 28.463 -2.575 -29.794 1.00 88.62 219 PRO A O 1
ATOM 1760 N N . VAL A 1 220 ? 30.636 -2.920 -30.231 1.00 91.12 220 VAL A N 1
ATOM 1761 C CA . VAL A 1 220 ? 30.990 -3.262 -28.839 1.00 91.12 220 VAL A CA 1
ATOM 1762 C C . VAL A 1 220 ? 30.751 -2.081 -27.891 1.00 91.12 220 VAL A C 1
ATOM 1764 O O . VAL A 1 220 ? 30.238 -2.263 -26.788 1.00 91.12 220 VAL A O 1
ATOM 1767 N N . SER A 1 221 ? 31.089 -0.860 -28.315 1.00 91.62 221 SER A N 1
ATOM 1768 C CA . SER A 1 221 ? 30.818 0.349 -27.528 1.00 91.62 221 SER A CA 1
ATOM 1769 C C . SER A 1 221 ? 29.315 0.579 -27.337 1.00 91.62 221 SER A C 1
ATOM 1771 O O . SER A 1 221 ? 28.878 0.845 -26.219 1.00 91.62 221 SER A O 1
ATOM 1773 N N . MET A 1 222 ? 28.515 0.411 -28.398 1.00 92.56 222 MET A N 1
ATOM 1774 C CA . MET A 1 222 ? 27.054 0.556 -28.325 1.00 92.56 222 MET A CA 1
ATOM 1775 C C . MET A 1 222 ? 26.424 -0.490 -27.400 1.00 92.56 222 MET A C 1
ATOM 1777 O O . MET A 1 222 ? 25.590 -0.140 -26.571 1.00 92.56 222 MET A O 1
ATOM 1781 N N . ALA A 1 223 ? 26.871 -1.748 -27.462 1.00 92.06 223 ALA A N 1
ATOM 1782 C CA . ALA A 1 223 ? 26.382 -2.801 -26.569 1.00 92.06 223 ALA A CA 1
ATOM 1783 C C . ALA A 1 223 ? 26.654 -2.476 -25.087 1.00 92.06 223 ALA A C 1
ATOM 1785 O O . ALA A 1 223 ? 25.774 -2.626 -24.242 1.00 92.06 223 ALA A O 1
ATOM 1786 N N . ARG A 1 224 ? 27.843 -1.940 -24.769 1.00 93.69 224 ARG A N 1
ATOM 1787 C CA . ARG A 1 224 ? 28.166 -1.476 -23.405 1.00 93.69 224 ARG A CA 1
ATOM 1788 C C . ARG A 1 224 ? 27.286 -0.307 -22.960 1.00 93.69 224 ARG A C 1
ATOM 1790 O O . ARG A 1 224 ? 26.964 -0.210 -21.779 1.00 93.69 224 ARG A O 1
ATOM 1797 N N . GLN A 1 225 ? 26.930 0.599 -23.869 1.00 93.06 225 GLN A N 1
ATOM 1798 C CA . GLN A 1 225 ? 26.031 1.713 -23.555 1.00 93.06 225 GLN A CA 1
ATOM 1799 C C . GLN A 1 225 ? 24.607 1.229 -23.272 1.00 93.06 225 GLN A C 1
ATOM 1801 O O . GLN A 1 225 ? 24.026 1.672 -22.284 1.00 93.06 225 GLN A O 1
ATOM 1806 N N . LEU A 1 226 ? 24.089 0.287 -24.069 1.00 93.62 226 LEU A N 1
ATOM 1807 C CA . LEU A 1 226 ? 22.787 -0.341 -23.830 1.00 93.62 226 LEU A CA 1
ATOM 1808 C C . LEU A 1 226 ? 22.744 -0.993 -22.444 1.00 93.62 226 LEU A C 1
ATOM 1810 O O . LEU A 1 226 ? 21.899 -0.640 -21.630 1.00 93.62 226 LEU A O 1
ATOM 1814 N N . GLN A 1 227 ? 23.741 -1.824 -22.123 1.00 93.75 227 GLN A N 1
ATOM 1815 C CA . GLN A 1 227 ? 23.830 -2.484 -20.819 1.00 93.75 227 GLN A CA 1
ATOM 1816 C C . GLN A 1 227 ? 23.864 -1.482 -19.652 1.00 93.75 227 GLN A C 1
ATOM 1818 O O . GLN A 1 227 ? 23.189 -1.675 -18.642 1.00 93.75 227 GLN A O 1
ATOM 1823 N N . LYS A 1 228 ? 24.627 -0.386 -19.777 1.00 94.69 228 LYS A N 1
ATOM 1824 C CA . LYS A 1 228 ? 24.656 0.685 -18.765 1.00 94.69 228 LYS A CA 1
ATOM 1825 C C . LYS A 1 228 ? 23.299 1.373 -18.610 1.00 94.69 228 LYS A C 1
ATOM 1827 O O . LYS A 1 228 ? 22.920 1.710 -17.490 1.00 94.69 228 LYS A O 1
ATOM 1832 N N . CYS A 1 229 ? 22.595 1.595 -19.715 1.00 93.44 229 CYS A N 1
ATOM 1833 C CA . CYS A 1 229 ? 21.280 2.227 -19.731 1.00 93.44 229 CYS A CA 1
ATOM 1834 C C . CYS A 1 229 ? 20.231 1.334 -19.048 1.00 93.44 229 CYS A C 1
ATOM 1836 O O . CYS A 1 229 ? 19.540 1.797 -18.140 1.00 93.44 229 CYS A O 1
ATOM 1838 N N . ASP A 1 230 ? 20.207 0.041 -19.382 1.00 90.12 230 ASP A N 1
ATOM 1839 C CA . ASP A 1 230 ? 19.307 -0.943 -18.771 1.00 90.12 230 ASP A CA 1
ATOM 1840 C C . ASP A 1 230 ? 19.570 -1.102 -17.267 1.00 90.12 230 ASP A C 1
ATOM 1842 O O . ASP A 1 230 ? 18.637 -1.066 -16.463 1.00 90.12 230 ASP A O 1
ATOM 1846 N N . LEU A 1 231 ? 20.843 -1.186 -16.855 1.00 92.50 231 LEU A N 1
ATOM 1847 C CA . LEU A 1 231 ? 21.224 -1.217 -15.437 1.00 92.50 231 LEU A CA 1
ATOM 1848 C C . LEU A 1 231 ? 20.752 0.041 -14.696 1.00 92.50 231 LEU A C 1
ATOM 1850 O O . LEU A 1 231 ? 20.189 -0.050 -13.604 1.00 92.50 231 LEU A O 1
ATOM 1854 N N . ALA A 1 232 ? 20.955 1.223 -15.283 1.00 92.94 232 ALA A N 1
ATOM 1855 C CA . ALA A 1 232 ? 20.520 2.478 -14.682 1.00 92.94 232 ALA A CA 1
ATOM 1856 C C . ALA A 1 232 ? 18.991 2.551 -14.548 1.00 92.94 232 ALA A C 1
ATOM 1858 O O . ALA A 1 232 ? 18.497 2.998 -13.508 1.00 92.94 232 ALA A O 1
ATOM 1859 N N . SER A 1 233 ? 18.248 2.089 -15.558 1.00 91.12 233 SER A N 1
ATOM 1860 C CA . SER A 1 233 ? 16.785 2.018 -15.508 1.00 91.12 233 SER A CA 1
ATOM 1861 C C . SER A 1 233 ? 16.302 1.028 -14.442 1.00 91.12 233 SER A C 1
ATOM 1863 O O . SER A 1 233 ? 15.463 1.376 -13.608 1.00 91.12 233 SER A O 1
ATOM 1865 N N . GLY A 1 234 ? 16.918 -0.156 -14.354 1.00 86.56 234 GLY A N 1
ATOM 1866 C CA . GLY A 1 234 ? 16.635 -1.137 -13.302 1.00 86.56 234 GLY A CA 1
ATOM 1867 C C . GLY A 1 234 ? 16.854 -0.576 -11.890 1.00 86.56 234 GLY A C 1
ATOM 1868 O O . GLY A 1 234 ? 16.005 -0.729 -11.011 1.00 86.56 234 GLY A O 1
ATOM 1869 N N . VAL A 1 235 ? 17.939 0.174 -11.665 1.00 93.25 235 VAL A N 1
ATOM 1870 C CA . VAL A 1 235 ? 18.188 0.844 -10.373 1.00 93.25 235 VAL A CA 1
ATOM 1871 C C . VAL A 1 235 ? 17.115 1.894 -10.056 1.00 93.25 235 VAL A C 1
ATOM 1873 O O . VAL A 1 235 ? 16.689 2.012 -8.902 1.00 93.25 235 VAL A O 1
ATOM 1876 N N . ARG A 1 236 ? 16.653 2.667 -11.048 1.00 92.25 236 ARG A N 1
ATOM 1877 C CA . ARG A 1 236 ? 15.559 3.638 -10.857 1.00 92.25 236 ARG A CA 1
ATOM 1878 C C . ARG A 1 236 ? 14.245 2.941 -10.518 1.00 92.25 236 ARG A C 1
ATOM 1880 O O . ARG A 1 236 ? 13.546 3.404 -9.615 1.00 92.25 236 ARG A O 1
ATOM 1887 N N . MET A 1 237 ? 13.945 1.824 -11.179 1.00 92.06 237 MET A N 1
ATOM 1888 C CA . MET A 1 237 ? 12.770 0.997 -10.904 1.00 92.06 237 MET A CA 1
ATOM 1889 C C . MET A 1 237 ? 12.788 0.483 -9.460 1.00 92.06 237 MET A C 1
ATOM 1891 O O . MET A 1 237 ? 11.836 0.721 -8.719 1.00 92.06 237 MET A O 1
ATOM 1895 N N . LEU A 1 238 ? 13.903 -0.099 -9.009 1.00 90.94 238 LEU A N 1
ATOM 1896 C CA . LEU A 1 238 ? 14.059 -0.559 -7.624 1.00 90.94 238 LEU A CA 1
ATOM 1897 C C . LEU A 1 238 ? 13.876 0.579 -6.610 1.00 90.94 238 LEU A C 1
ATOM 1899 O O . LEU A 1 238 ? 13.178 0.417 -5.609 1.00 90.94 238 LEU A O 1
ATOM 1903 N N . LYS A 1 239 ? 14.452 1.761 -6.870 1.00 95.31 239 LYS A N 1
ATOM 1904 C CA . LYS A 1 239 ? 14.246 2.947 -6.018 1.00 95.31 239 LYS A CA 1
ATOM 1905 C C . LYS A 1 239 ? 12.779 3.384 -5.983 1.00 95.31 239 LYS A C 1
ATOM 1907 O O . LYS A 1 239 ? 12.299 3.800 -4.931 1.00 95.31 239 LYS A O 1
ATOM 1912 N N . CYS A 1 240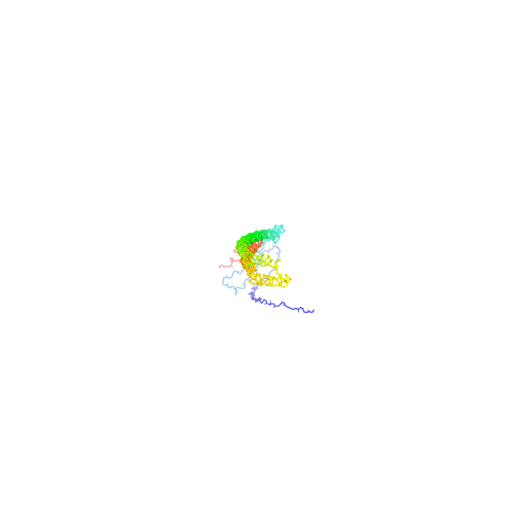 ? 12.076 3.310 -7.110 1.00 93.31 240 CYS A N 1
ATOM 1913 C CA . CYS A 1 240 ? 10.657 3.645 -7.210 1.00 93.31 240 CYS A CA 1
ATOM 1914 C C . CYS A 1 240 ? 9.795 2.668 -6.395 1.00 93.31 240 CYS A C 1
ATOM 1916 O O . CYS A 1 240 ? 9.010 3.104 -5.553 1.00 93.31 240 CYS A O 1
ATOM 1918 N N . VAL A 1 241 ? 10.018 1.360 -6.561 1.00 90.69 241 VAL A N 1
ATOM 1919 C CA . VAL A 1 241 ? 9.304 0.312 -5.817 1.00 90.69 241 VAL A CA 1
ATOM 1920 C C . VAL A 1 241 ? 9.553 0.438 -4.315 1.00 90.69 241 VAL A C 1
ATOM 1922 O O . VAL A 1 241 ? 8.592 0.481 -3.557 1.00 90.69 241 VAL A O 1
ATOM 1925 N N . ARG A 1 242 ? 10.803 0.639 -3.875 1.00 92.44 242 ARG A N 1
ATOM 1926 C CA . ARG A 1 242 ? 11.114 0.853 -2.447 1.00 92.44 242 ARG A CA 1
ATOM 1927 C C . ARG A 1 242 ? 10.392 2.059 -1.847 1.00 92.44 242 ARG A C 1
ATOM 1929 O O . ARG A 1 242 ? 9.955 2.016 -0.700 1.00 92.44 242 ARG A O 1
ATOM 1936 N N . LYS A 1 243 ? 10.236 3.149 -2.609 1.00 93.75 243 LYS A N 1
ATOM 1937 C CA . LYS A 1 243 ? 9.437 4.303 -2.164 1.00 93.75 243 LYS A CA 1
ATOM 1938 C C . LYS A 1 243 ? 7.958 3.939 -2.022 1.00 93.75 243 LYS A C 1
ATOM 1940 O O . LYS A 1 243 ? 7.326 4.376 -1.063 1.00 93.75 243 LYS A O 1
ATOM 1945 N N . ALA A 1 244 ? 7.411 3.150 -2.946 1.00 90.94 244 ALA A N 1
ATOM 1946 C CA . ALA A 1 244 ? 6.039 2.656 -2.851 1.00 90.94 244 ALA A CA 1
ATOM 1947 C C . ALA A 1 244 ? 5.855 1.719 -1.641 1.00 90.94 244 ALA A C 1
ATOM 1949 O O . ALA A 1 244 ? 4.882 1.862 -0.903 1.00 90.94 244 ALA A O 1
ATOM 1950 N N . GLU A 1 245 ? 6.812 0.828 -1.374 1.00 89.00 245 GLU A N 1
ATOM 1951 C CA . GLU A 1 245 ? 6.812 -0.052 -0.197 1.00 89.00 245 GLU A CA 1
ATOM 1952 C C . GLU A 1 245 ? 6.848 0.759 1.102 1.00 89.00 245 GLU A C 1
ATOM 1954 O O . GLU A 1 245 ? 6.038 0.532 1.997 1.00 89.00 245 GLU A O 1
ATOM 1959 N N . ALA A 1 246 ? 7.716 1.771 1.199 1.00 92.00 246 ALA A N 1
ATOM 1960 C CA . ALA A 1 246 ? 7.775 2.647 2.370 1.00 92.00 246 ALA A CA 1
ATOM 1961 C C . ALA A 1 246 ? 6.433 3.362 2.640 1.00 92.00 246 ALA A C 1
ATOM 1963 O O . ALA A 1 246 ? 6.006 3.487 3.796 1.00 92.00 246 ALA A O 1
ATOM 1964 N N . LYS A 1 247 ? 5.731 3.797 1.580 1.00 90.06 247 LYS A N 1
ATOM 1965 C CA . LYS A 1 247 ? 4.366 4.340 1.691 1.00 90.06 247 LYS A CA 1
ATOM 1966 C C . LYS A 1 247 ? 3.378 3.283 2.192 1.00 90.06 247 LYS A C 1
ATOM 1968 O O . LYS A 1 247 ? 2.584 3.595 3.078 1.00 90.06 247 LYS A O 1
ATOM 1973 N N . LEU A 1 248 ? 3.448 2.048 1.686 1.00 89.38 248 LEU A N 1
ATOM 1974 C CA . LEU A 1 248 ? 2.605 0.935 2.139 1.00 89.38 248 LEU A CA 1
ATOM 1975 C C . LEU A 1 248 ? 2.810 0.649 3.633 1.00 89.38 248 LEU A C 1
ATOM 1977 O O . LEU A 1 248 ? 1.835 0.601 4.381 1.00 89.38 248 LEU A O 1
ATOM 1981 N N . TYR A 1 249 ? 4.060 0.542 4.089 1.00 86.81 249 TYR A N 1
ATOM 1982 C CA . TYR A 1 249 ? 4.379 0.348 5.508 1.00 86.81 249 TYR A CA 1
ATOM 1983 C C . TYR A 1 249 ? 3.845 1.487 6.378 1.00 86.81 249 TYR A C 1
ATOM 1985 O O . TYR A 1 249 ? 3.250 1.249 7.430 1.00 86.81 249 TYR A O 1
ATOM 1993 N N . SER A 1 250 ? 4.004 2.733 5.926 1.00 91.69 250 SER A N 1
ATOM 1994 C CA . SER A 1 250 ? 3.472 3.903 6.631 1.00 91.69 250 SER A CA 1
ATOM 1995 C C . SER A 1 250 ? 1.942 3.874 6.712 1.00 91.69 250 SER A C 1
ATOM 1997 O O . SER A 1 250 ? 1.376 4.209 7.752 1.00 91.69 250 SER A O 1
ATOM 1999 N N . CYS A 1 251 ? 1.275 3.445 5.639 1.00 90.62 251 CYS A N 1
ATOM 2000 C CA . CYS A 1 251 ? -0.176 3.274 5.573 1.00 90.62 251 CYS A CA 1
ATOM 2001 C C . CYS A 1 251 ? -0.649 2.196 6.558 1.00 90.62 251 CYS A C 1
ATOM 2003 O O . CYS A 1 251 ? -1.487 2.472 7.413 1.00 90.62 251 CYS A O 1
ATOM 2005 N N . ALA A 1 252 ? -0.025 1.013 6.531 1.00 85.06 252 ALA A N 1
ATOM 2006 C CA . ALA A 1 252 ? -0.324 -0.087 7.446 1.00 85.06 252 ALA A CA 1
ATOM 2007 C C . ALA A 1 252 ? -0.121 0.304 8.920 1.00 85.06 252 ALA A C 1
ATOM 2009 O O . ALA A 1 252 ? -0.971 0.006 9.757 1.00 85.06 252 ALA A O 1
ATOM 2010 N N . LYS A 1 253 ? 0.956 1.039 9.235 1.00 89.50 253 LYS A N 1
ATOM 2011 C CA . LYS A 1 253 ? 1.233 1.545 10.590 1.00 89.50 253 LYS A CA 1
ATOM 2012 C C . LYS A 1 253 ? 0.181 2.550 11.070 1.00 89.50 253 LYS A C 1
ATOM 2014 O O . LYS A 1 253 ? -0.205 2.536 12.238 1.00 89.50 253 LYS A O 1
ATOM 2019 N N . LYS A 1 254 ? -0.282 3.444 10.190 1.00 91.75 254 LYS A N 1
ATOM 2020 C CA . LYS A 1 254 ? -1.383 4.364 10.517 1.00 91.75 254 LYS A CA 1
ATOM 2021 C C . LYS A 1 254 ? -2.665 3.583 10.779 1.00 91.75 254 LYS A C 1
ATOM 2023 O O . LYS A 1 254 ? -3.302 3.814 11.800 1.00 91.75 254 LYS A O 1
ATOM 2028 N N . LEU A 1 255 ? -2.977 2.610 9.925 1.00 90.06 255 LEU A N 1
ATOM 2029 C CA . LEU A 1 255 ? -4.155 1.762 10.070 1.00 90.06 255 LEU A CA 1
ATOM 2030 C C . LEU A 1 255 ? -4.162 0.992 11.392 1.00 90.06 255 LEU A C 1
ATOM 2032 O O . LEU A 1 255 ? -5.163 0.989 12.105 1.00 90.06 255 LEU A O 1
ATOM 2036 N N . SER A 1 256 ? -3.027 0.388 11.756 1.00 84.06 256 SER A N 1
ATOM 2037 C CA . SER A 1 256 ? -2.899 -0.353 13.011 1.00 84.06 256 SER A CA 1
ATOM 2038 C C . SER A 1 256 ? -3.102 0.551 14.224 1.00 84.06 256 SER A C 1
ATOM 2040 O O . SER A 1 256 ? -3.757 0.142 15.182 1.00 84.06 256 SER A O 1
ATOM 2042 N N . LYS A 1 257 ? -2.596 1.792 14.173 1.00 91.81 257 LYS A N 1
ATOM 2043 C CA . LYS A 1 257 ? -2.830 2.795 15.219 1.00 91.81 257 LYS A CA 1
ATOM 2044 C C . LYS A 1 257 ? -4.312 3.168 15.304 1.00 91.81 257 LYS A C 1
ATOM 2046 O O . LYS A 1 257 ? -4.891 3.069 16.378 1.00 91.81 257 LYS A O 1
ATOM 2051 N N . THR A 1 258 ? -4.944 3.495 14.178 1.00 89.12 258 THR A N 1
ATOM 2052 C CA . THR A 1 258 ? -6.379 3.817 14.123 1.00 89.12 258 THR A CA 1
ATOM 2053 C C . THR A 1 258 ? -7.240 2.671 14.654 1.00 89.12 258 THR A C 1
ATOM 2055 O O . THR A 1 258 ? -8.181 2.906 15.410 1.00 89.12 258 THR A O 1
ATOM 2058 N N . ARG A 1 259 ? -6.901 1.417 14.326 1.00 86.25 259 ARG A N 1
ATOM 2059 C CA . ARG A 1 259 ? -7.590 0.235 14.861 1.00 86.25 259 ARG A CA 1
ATOM 2060 C C . ARG A 1 259 ? -7.441 0.130 16.377 1.00 86.25 259 ARG A C 1
ATOM 2062 O O . ARG A 1 259 ? -8.435 -0.112 17.059 1.00 86.25 259 ARG A O 1
ATOM 2069 N N . ALA A 1 260 ? -6.226 0.296 16.896 1.00 85.00 260 ALA A N 1
ATOM 2070 C CA . ALA A 1 260 ? -5.969 0.255 18.332 1.00 85.00 260 ALA A CA 1
ATOM 2071 C C . ALA A 1 260 ? -6.764 1.346 19.066 1.00 85.00 260 ALA A C 1
ATOM 2073 O O . ALA A 1 260 ? -7.471 1.042 20.026 1.00 85.00 260 ALA A O 1
ATOM 2074 N N . ASP A 1 261 ? -6.737 2.580 18.560 1.00 90.56 261 ASP A N 1
ATOM 2075 C CA . ASP A 1 261 ? -7.484 3.708 19.122 1.00 90.56 261 ASP A CA 1
ATOM 2076 C C . ASP A 1 261 ? -9.001 3.445 19.104 1.00 90.56 261 ASP A C 1
ATOM 2078 O O . ASP A 1 261 ? -9.691 3.671 20.100 1.00 90.56 261 ASP A O 1
ATOM 2082 N N . CYS A 1 262 ? -9.523 2.890 18.005 1.00 88.75 262 CYS A N 1
ATOM 2083 C CA . CYS A 1 262 ? -10.934 2.523 17.869 1.00 88.75 262 CYS A CA 1
ATOM 2084 C C . CYS A 1 262 ? -11.360 1.479 18.918 1.00 88.75 262 CYS A C 1
ATOM 2086 O O . CYS A 1 262 ? -12.352 1.673 19.624 1.00 88.75 262 CYS A O 1
ATOM 2088 N N . LEU A 1 263 ? -10.577 0.407 19.088 1.00 86.31 263 LEU A N 1
ATOM 2089 C CA . LEU A 1 263 ? -10.853 -0.641 20.076 1.00 86.31 263 LEU A CA 1
ATOM 2090 C C . LEU A 1 263 ? -10.748 -0.127 21.518 1.00 86.31 263 LEU A C 1
ATOM 2092 O O . LEU A 1 263 ? -11.588 -0.471 22.353 1.00 86.31 263 LEU A O 1
ATOM 2096 N N . LEU A 1 264 ? -9.759 0.722 21.813 1.00 88.81 264 LEU A N 1
ATOM 2097 C CA . LEU A 1 264 ? -9.600 1.344 23.130 1.00 88.81 264 LEU A CA 1
ATOM 2098 C C . LEU A 1 264 ? -10.789 2.246 23.473 1.00 88.81 264 LEU A C 1
ATOM 2100 O O . LEU A 1 264 ? -11.290 2.203 24.598 1.00 88.81 264 LEU A O 1
ATOM 2104 N N . ASN A 1 265 ? -11.277 3.030 22.512 1.00 88.88 265 ASN A N 1
ATOM 2105 C CA . ASN A 1 265 ? -12.451 3.878 22.707 1.00 88.88 265 ASN A CA 1
ATOM 2106 C C . ASN A 1 265 ? -13.727 3.050 22.903 1.00 88.88 265 ASN A C 1
ATOM 2108 O O . ASN A 1 265 ? -14.497 3.336 23.824 1.00 88.88 265 ASN A O 1
ATOM 2112 N N . GLY A 1 266 ? -13.905 1.973 22.131 1.00 85.25 266 GLY A N 1
ATOM 2113 C CA . GLY A 1 266 ? -14.978 1.003 22.362 1.00 85.25 266 GLY A CA 1
ATOM 2114 C C . GLY A 1 266 ? -14.917 0.402 23.772 1.00 85.25 266 GLY A C 1
ATOM 2115 O O . GLY A 1 266 ? -15.931 0.338 24.469 1.00 85.25 266 GLY A O 1
ATOM 2116 N N . GLY A 1 267 ? -13.718 0.036 24.240 1.00 83.31 267 GLY A N 1
ATOM 2117 C CA . GLY A 1 267 ? -13.494 -0.506 25.583 1.00 83.31 267 GLY A CA 1
ATOM 2118 C C . GLY A 1 267 ? -13.809 0.497 26.698 1.00 83.31 267 GLY A C 1
ATOM 2119 O O . GLY A 1 267 ? -14.466 0.143 27.678 1.00 83.31 267 GLY A O 1
ATOM 2120 N N . LYS A 1 268 ? -13.420 1.770 26.534 1.00 89.50 268 LYS A N 1
ATOM 2121 C CA . LYS A 1 268 ? -13.787 2.863 27.455 1.00 89.50 268 LYS A CA 1
ATOM 2122 C C . LYS A 1 268 ? -15.303 3.059 27.520 1.00 89.50 268 LYS A C 1
ATOM 2124 O O . LYS A 1 268 ? -15.851 3.207 28.614 1.00 89.50 268 LYS A O 1
ATOM 2129 N N . GLY A 1 269 ? -15.981 3.019 26.371 1.00 86.50 269 GLY A N 1
ATOM 2130 C CA . GLY A 1 269 ? -17.441 3.084 26.287 1.00 86.50 269 GLY A CA 1
ATOM 2131 C C . GLY A 1 269 ? -18.111 1.931 27.035 1.00 86.50 269 GLY A C 1
ATOM 2132 O O . GLY A 1 269 ? -18.991 2.162 27.867 1.00 86.50 269 GLY A O 1
ATOM 2133 N N . TYR A 1 270 ? -17.631 0.702 26.828 1.00 88.12 270 TYR A N 1
ATOM 2134 C CA . TYR A 1 270 ? -18.118 -0.478 27.543 1.00 88.12 270 TYR A CA 1
ATOM 2135 C C . TYR A 1 270 ? -17.898 -0.372 29.060 1.00 88.12 270 TYR A C 1
ATOM 2137 O O . TYR A 1 270 ? -18.833 -0.574 29.835 1.00 88.12 270 TYR A O 1
ATOM 2145 N N . ALA A 1 271 ? -16.702 0.027 29.502 1.00 88.00 271 ALA A N 1
ATOM 2146 C CA . ALA A 1 271 ? -16.398 0.224 30.919 1.00 88.00 271 ALA A CA 1
ATOM 2147 C C . ALA A 1 271 ? -17.290 1.302 31.562 1.00 88.00 271 ALA A C 1
ATOM 2149 O O . ALA A 1 271 ? -17.782 1.121 32.677 1.00 88.00 271 ALA A O 1
ATOM 2150 N N . SER A 1 272 ? -17.545 2.406 30.853 1.00 90.31 272 SER A N 1
ATOM 2151 C CA . SER A 1 272 ? -18.485 3.445 31.290 1.00 90.31 272 SER A CA 1
ATOM 2152 C C . SER A 1 272 ? -19.915 2.901 31.411 1.00 90.31 272 SER A C 1
ATOM 2154 O O . SER A 1 272 ? -20.579 3.103 32.431 1.00 90.31 272 SER A O 1
ATOM 2156 N N . CYS A 1 273 ? -20.362 2.122 30.419 1.00 89.69 273 CYS A N 1
ATOM 2157 C CA . CYS A 1 273 ? -21.665 1.456 30.427 1.00 89.69 273 CYS A CA 1
ATOM 2158 C C . CYS A 1 273 ? -21.819 0.539 31.651 1.00 89.69 273 CYS A C 1
ATOM 2160 O O . CYS A 1 273 ? -22.824 0.623 32.361 1.00 89.69 273 CYS A O 1
ATOM 2162 N N . MET A 1 274 ? -20.789 -0.260 31.959 1.00 87.88 274 MET A N 1
ATOM 2163 C CA . MET A 1 274 ? -20.748 -1.143 33.130 1.00 87.88 274 MET A CA 1
ATOM 2164 C C . MET A 1 274 ? -20.785 -0.370 34.458 1.00 87.88 274 MET A C 1
ATOM 2166 O O . MET A 1 274 ? -21.568 -0.716 35.340 1.00 87.88 274 MET A O 1
ATOM 2170 N N . LYS A 1 275 ? -20.052 0.745 34.583 1.00 87.44 275 LYS A N 1
ATOM 2171 C CA . LYS A 1 275 ? -20.121 1.611 35.779 1.00 87.44 275 LYS A CA 1
ATOM 2172 C C . LYS A 1 275 ? -21.524 2.186 36.001 1.00 87.44 275 LYS A C 1
ATOM 2174 O O . LYS A 1 275 ? -22.017 2.223 37.129 1.00 87.44 275 LYS A O 1
ATOM 2179 N N . THR A 1 276 ? -22.192 2.638 34.939 1.00 88.56 276 THR A N 1
ATOM 2180 C CA . THR A 1 276 ? -23.575 3.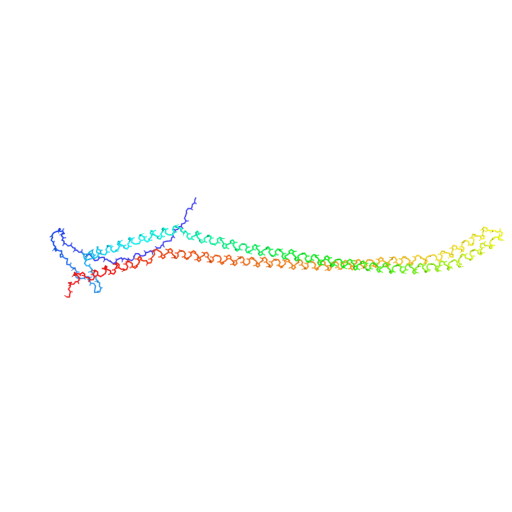138 35.033 1.00 88.56 276 THR A CA 1
ATOM 2181 C C . THR A 1 276 ? -24.553 2.014 35.389 1.00 88.56 276 THR A C 1
ATOM 2183 O O . THR A 1 276 ? -25.512 2.232 36.133 1.00 88.56 276 THR A O 1
ATOM 2186 N N . LEU A 1 277 ? -24.305 0.801 34.900 1.00 87.69 277 LEU A N 1
ATOM 2187 C CA . LEU A 1 277 ? -25.029 -0.415 35.264 1.00 87.69 277 LEU A CA 1
ATOM 2188 C C . LEU A 1 277 ? -24.935 -0.727 36.760 1.00 87.69 277 LEU A C 1
ATOM 2190 O O . LEU A 1 277 ? -25.967 -0.976 37.384 1.00 87.69 277 LEU A O 1
ATOM 2194 N N . ASP A 1 278 ? -23.741 -0.649 37.345 1.00 81.56 278 ASP A N 1
ATOM 2195 C CA . ASP A 1 278 ? -23.532 -0.880 38.778 1.00 81.56 278 ASP A CA 1
ATOM 2196 C C . ASP A 1 278 ? -24.259 0.161 39.632 1.00 81.56 278 ASP A C 1
ATOM 2198 O O . ASP A 1 278 ? -24.957 -0.193 40.585 1.00 81.56 278 ASP A O 1
ATOM 2202 N N . LYS A 1 279 ? -24.218 1.439 39.228 1.00 85.75 279 LYS A N 1
ATOM 2203 C CA . LYS A 1 279 ? -25.013 2.501 39.868 1.00 85.75 279 LYS A CA 1
ATOM 2204 C C . LYS A 1 279 ? -26.514 2.202 39.805 1.00 85.75 279 LYS A C 1
ATOM 2206 O O . LYS A 1 279 ? -27.209 2.310 40.814 1.00 85.75 279 LYS A O 1
ATOM 2211 N N . LYS A 1 280 ? -27.026 1.781 38.641 1.00 82.94 280 LYS A N 1
ATOM 2212 C CA . LYS A 1 280 ? -28.442 1.402 38.468 1.00 82.94 280 LYS A CA 1
ATOM 2213 C C . LYS A 1 280 ? -28.815 0.173 39.298 1.00 82.94 280 LYS A C 1
ATOM 2215 O O . LYS A 1 280 ? -29.914 0.128 39.850 1.00 82.94 280 LYS A O 1
ATOM 2220 N N . ARG A 1 281 ? -27.913 -0.805 39.420 1.00 81.62 281 ARG A N 1
ATOM 2221 C CA . ARG A 1 281 ? -28.088 -1.993 40.267 1.00 81.62 281 ARG A CA 1
ATOM 2222 C C . ARG A 1 281 ? -28.211 -1.606 41.734 1.00 81.62 281 ARG A C 1
ATOM 2224 O O . ARG A 1 281 ? -29.153 -2.045 42.390 1.00 81.62 281 ARG A O 1
ATOM 2231 N N . LEU A 1 282 ? -27.289 -0.775 42.219 1.00 77.25 282 LEU A N 1
ATOM 2232 C CA . LEU A 1 282 ? -27.277 -0.290 43.595 1.00 77.25 282 LEU A CA 1
ATOM 2233 C C . LEU A 1 282 ? -28.532 0.534 43.898 1.00 77.25 282 LEU A C 1
ATOM 2235 O O . LEU A 1 282 ? -29.207 0.267 44.885 1.00 77.25 282 LEU A O 1
ATOM 2239 N N . ALA A 1 283 ? -28.909 1.457 43.010 1.00 82.69 283 ALA A N 1
ATOM 2240 C CA . ALA A 1 283 ? -30.127 2.252 43.155 1.00 82.69 283 ALA A CA 1
ATOM 2241 C C . ALA A 1 283 ? -31.397 1.381 43.171 1.00 82.69 283 ALA A C 1
ATOM 2243 O O . ALA A 1 283 ? -32.299 1.616 43.973 1.00 82.69 283 ALA A O 1
ATOM 2244 N N . CYS A 1 284 ? -31.470 0.355 42.315 1.00 80.62 284 CYS A N 1
ATOM 2245 C CA . CYS A 1 284 ? -32.573 -0.607 42.319 1.00 80.62 284 CYS A CA 1
ATOM 2246 C C . CYS A 1 284 ? -32.641 -1.374 43.644 1.00 80.62 284 CYS A C 1
ATOM 2248 O O . CYS A 1 284 ? -33.722 -1.535 44.210 1.00 80.62 284 CYS A O 1
ATOM 2250 N N . TRP A 1 285 ? -31.496 -1.828 44.156 1.00 78.88 285 TRP A N 1
ATOM 2251 C CA . TRP A 1 285 ? -31.433 -2.541 45.426 1.00 78.88 285 TRP A CA 1
ATOM 2252 C C . TRP A 1 285 ? -31.850 -1.639 46.595 1.00 78.88 285 TRP A C 1
ATOM 2254 O O . TRP A 1 285 ? -32.776 -1.996 47.317 1.00 78.88 285 TRP A O 1
ATOM 2264 N N . LEU A 1 286 ? -31.276 -0.435 46.706 1.00 77.69 286 LEU A N 1
ATOM 2265 C CA . LEU A 1 286 ? -31.609 0.542 47.748 1.00 77.69 286 LEU A CA 1
ATOM 2266 C C . LEU A 1 286 ? -33.092 0.920 47.736 1.00 77.69 286 LEU A C 1
ATOM 2268 O O . LEU A 1 286 ? -33.715 0.906 48.789 1.00 77.69 286 LEU A O 1
ATOM 2272 N N . LYS A 1 287 ? -33.698 1.176 46.566 1.00 77.50 287 LYS A N 1
ATOM 2273 C CA . LYS A 1 287 ? -35.142 1.467 46.469 1.00 77.50 287 LYS A CA 1
ATOM 2274 C C . LYS A 1 287 ? -36.004 0.340 47.037 1.00 77.50 287 LYS A C 1
ATOM 2276 O O . LYS A 1 287 ? -36.989 0.604 47.720 1.00 77.50 287 LYS A O 1
ATOM 2281 N N . ASN A 1 288 ? -35.635 -0.909 46.768 1.00 72.38 288 ASN A N 1
ATOM 2282 C CA . ASN A 1 288 ? -36.394 -2.055 47.253 1.00 72.38 288 ASN A CA 1
ATOM 2283 C C . ASN A 1 288 ? -36.157 -2.347 48.744 1.00 72.38 288 ASN A C 1
ATOM 2285 O O . ASN A 1 288 ? -37.102 -2.713 49.437 1.00 72.38 288 ASN A O 1
ATOM 2289 N N . VAL A 1 289 ? -34.932 -2.164 49.246 1.00 70.62 289 VAL A N 1
ATOM 2290 C CA . VAL A 1 289 ? -34.620 -2.290 50.682 1.00 70.62 289 VAL A CA 1
ATOM 2291 C C . VAL A 1 289 ? -35.297 -1.175 51.482 1.00 70.62 289 VAL A C 1
ATOM 2293 O O . VAL A 1 289 ? -35.853 -1.423 52.546 1.00 70.62 289 VAL A O 1
ATOM 2296 N N . HIS A 1 290 ? -35.334 0.043 50.944 1.00 68.38 290 HIS A N 1
ATOM 2297 C CA . HIS A 1 290 ? -36.049 1.164 51.548 1.00 68.38 290 HIS A CA 1
ATOM 2298 C C . HIS A 1 290 ? -37.557 0.892 51.601 1.00 68.38 290 HIS A C 1
ATOM 2300 O O . HIS A 1 290 ? -38.173 1.018 52.654 1.00 68.38 290 HIS A O 1
ATOM 2306 N N . ALA A 1 291 ? -38.151 0.411 50.503 1.00 66.50 291 ALA A N 1
ATOM 2307 C CA . ALA A 1 291 ? -39.545 -0.030 50.501 1.00 66.50 291 ALA A CA 1
ATOM 2308 C C . ALA A 1 291 ? -39.802 -1.148 51.529 1.00 66.50 291 ALA A C 1
ATOM 2310 O O . ALA A 1 291 ? -40.846 -1.148 52.177 1.00 66.50 291 ALA A O 1
ATOM 2311 N N . GLN A 1 292 ? -38.845 -2.065 51.725 1.00 66.19 292 GLN A N 1
ATOM 2312 C CA . GLN A 1 292 ? -38.903 -3.079 52.781 1.00 66.19 292 GLN A CA 1
ATOM 2313 C C . GLN A 1 292 ? -38.929 -2.471 54.184 1.00 66.19 292 GLN A C 1
ATOM 2315 O O . GLN A 1 292 ? -39.804 -2.825 54.974 1.00 66.19 292 GLN A O 1
ATOM 2320 N N . PHE A 1 293 ? -38.018 -1.543 54.471 1.00 64.38 293 PHE A N 1
ATOM 2321 C CA . PHE A 1 293 ? -37.908 -0.881 55.768 1.00 64.38 293 PHE A CA 1
ATOM 2322 C C . PHE A 1 293 ? -39.180 -0.091 56.123 1.00 64.38 293 PHE A C 1
ATOM 2324 O O . PHE A 1 293 ? -39.752 -0.276 57.197 1.00 64.38 293 PHE A O 1
ATOM 2331 N N . TYR A 1 294 ? -39.703 0.708 55.187 1.00 63.75 294 TYR A N 1
ATOM 2332 C CA . TYR A 1 294 ? -40.929 1.491 55.399 1.00 63.75 294 TYR A CA 1
ATOM 2333 C C . TYR A 1 294 ? -42.183 0.622 55.569 1.00 63.75 294 TYR A C 1
ATOM 2335 O O . TYR A 1 294 ? -43.075 0.988 56.334 1.00 63.75 294 TYR A O 1
ATOM 2343 N N . CYS A 1 295 ? -42.243 -0.546 54.917 1.00 64.56 295 CYS A N 1
ATOM 2344 C CA . CYS A 1 295 ? -43.336 -1.508 55.107 1.00 64.56 295 CYS A CA 1
ATOM 2345 C C . CYS A 1 295 ? -43.381 -2.049 56.551 1.00 64.56 295 CYS A C 1
ATOM 2347 O O . CYS A 1 295 ? -44.455 -2.405 57.030 1.00 64.56 295 CYS A O 1
ATOM 2349 N N . MET A 1 296 ? -42.237 -2.103 57.250 1.00 60.97 296 MET A N 1
ATOM 2350 C CA . MET A 1 296 ? -42.133 -2.680 58.597 1.00 60.97 296 MET A CA 1
ATOM 2351 C C . MET A 1 296 ? -42.159 -1.660 59.752 1.00 60.97 296 MET A C 1
ATOM 2353 O O . MET A 1 296 ? -42.466 -2.066 60.868 1.00 60.97 296 MET A O 1
ATOM 2357 N N . GLY A 1 297 ? -41.848 -0.374 59.528 1.00 55.78 297 GLY A N 1
ATOM 2358 C CA . GLY A 1 297 ? -41.633 0.595 60.624 1.00 55.78 297 GLY A CA 1
ATOM 2359 C C . GLY A 1 297 ? -42.726 1.654 60.853 1.00 55.78 297 GLY A C 1
ATOM 2360 O O . GLY A 1 297 ? -43.073 1.943 61.993 1.00 55.78 297 GLY A O 1
ATOM 2361 N N . GLY A 1 298 ? -43.305 2.228 59.792 1.00 57.44 298 GLY A N 1
ATOM 2362 C CA . GLY A 1 298 ? -43.895 3.578 59.883 1.00 57.44 298 GLY A CA 1
ATOM 2363 C C . GLY A 1 298 ? -45.203 3.751 60.672 1.00 57.44 298 GLY A C 1
ATOM 2364 O O . GLY A 1 298 ? -45.470 4.840 61.148 1.00 57.44 298 GLY A O 1
ATOM 2365 N N . THR A 1 299 ? -46.042 2.723 60.836 1.00 57.41 299 THR A N 1
ATOM 2366 C CA . THR A 1 299 ? -47.375 2.888 61.477 1.00 57.41 299 THR A CA 1
ATOM 2367 C C . THR A 1 299 ? -47.469 2.370 62.906 1.00 57.41 299 THR A C 1
ATOM 2369 O O . THR A 1 299 ? -48.458 2.620 63.596 1.00 57.41 299 THR A O 1
ATOM 2372 N N . VAL A 1 300 ? -46.479 1.599 63.354 1.00 59.72 300 VAL A N 1
ATOM 2373 C CA . VAL A 1 300 ? -46.493 1.004 64.699 1.00 59.72 300 VAL A CA 1
ATOM 2374 C C . VAL A 1 300 ? -46.123 2.053 65.741 1.00 59.72 300 VAL A C 1
ATOM 2376 O O . VAL A 1 300 ? -46.698 2.056 66.830 1.00 59.72 300 VAL A O 1
ATOM 2379 N N . GLU A 1 301 ? -45.221 2.969 65.390 1.00 62.62 301 GLU A N 1
ATOM 2380 C CA . GLU A 1 301 ? -44.813 4.084 66.247 1.00 62.62 301 GLU A CA 1
ATOM 2381 C C . GLU A 1 301 ? -45.972 5.060 66.489 1.00 62.62 301 GLU A C 1
ATOM 2383 O O . GLU A 1 301 ? -46.254 5.387 67.641 1.00 62.62 301 GLU A O 1
ATOM 2388 N N . ASP A 1 302 ? -46.744 5.401 65.453 1.00 65.19 302 ASP A N 1
ATOM 2389 C CA . ASP A 1 302 ? -47.943 6.242 65.587 1.00 65.19 302 ASP A CA 1
ATOM 2390 C C . ASP A 1 302 ? -49.050 5.569 66.422 1.00 65.19 302 ASP A C 1
ATOM 2392 O O . ASP A 1 302 ? -49.675 6.201 67.282 1.00 65.19 302 ASP A O 1
ATOM 2396 N N . CYS A 1 303 ? -49.278 4.262 66.226 1.00 68.19 303 CYS A N 1
ATOM 2397 C CA . CYS A 1 303 ? -50.273 3.496 66.989 1.00 68.19 303 CYS A CA 1
ATOM 2398 C C . CYS A 1 303 ? -49.883 3.376 68.473 1.00 68.19 303 CYS A C 1
ATOM 2400 O O . CYS A 1 303 ? -50.715 3.607 69.358 1.00 68.19 303 CYS A O 1
ATOM 2402 N N . ARG A 1 304 ? -48.607 3.072 68.761 1.00 67.94 304 ARG A N 1
ATOM 2403 C CA . ARG A 1 304 ? -48.069 3.023 70.131 1.00 67.94 304 ARG A CA 1
ATOM 2404 C C . ARG A 1 304 ? -48.099 4.394 70.797 1.00 67.94 304 ARG A C 1
ATOM 2406 O O . ARG A 1 304 ? -48.588 4.488 71.918 1.00 67.94 304 ARG A O 1
ATOM 2413 N N . GLY A 1 305 ? -47.715 5.458 70.090 1.00 73.69 305 GLY A N 1
ATOM 2414 C CA . GLY A 1 305 ? -47.809 6.830 70.593 1.00 73.69 305 GLY A CA 1
ATOM 2415 C C . GLY A 1 305 ? -49.241 7.228 70.974 1.00 73.69 305 GLY A C 1
ATOM 2416 O O . GLY A 1 305 ? -49.461 7.893 71.988 1.00 73.69 305 GLY A O 1
ATOM 2417 N N . GLY A 1 306 ? -50.245 6.771 70.219 1.00 73.00 306 GLY A N 1
ATOM 2418 C CA . GLY A 1 306 ? -51.661 6.934 70.566 1.00 73.00 306 GLY A CA 1
ATOM 2419 C C . GLY A 1 306 ? -52.097 6.135 71.805 1.00 73.00 306 GLY A C 1
ATOM 2420 O O . GLY A 1 306 ? -52.837 6.655 72.647 1.00 73.00 306 GLY A O 1
ATOM 2421 N N . ALA A 1 307 ? -51.633 4.890 71.947 1.00 70.44 307 ALA A N 1
ATOM 2422 C CA . ALA A 1 307 ? -51.909 4.048 73.115 1.00 70.44 307 ALA A CA 1
ATOM 2423 C C . ALA A 1 307 ? -51.258 4.605 74.395 1.00 70.44 307 ALA A C 1
ATOM 2425 O O . ALA A 1 307 ? -51.905 4.664 75.446 1.00 70.44 307 ALA A O 1
ATOM 2426 N N . ASP A 1 308 ? -50.030 5.113 74.291 1.00 71.50 308 ASP A N 1
ATOM 2427 C CA . ASP A 1 308 ? -49.331 5.784 75.384 1.00 71.50 308 ASP A CA 1
ATOM 2428 C C . ASP A 1 308 ? -50.049 7.068 75.801 1.00 71.50 308 ASP A C 1
ATOM 2430 O O . ASP A 1 308 ? -50.311 7.259 76.990 1.00 71.50 308 ASP A O 1
ATOM 2434 N N . LYS A 1 309 ? -50.491 7.907 74.853 1.00 77.75 309 LYS A N 1
ATOM 2435 C CA . LYS A 1 309 ? -51.305 9.099 75.162 1.00 77.75 309 LYS A CA 1
ATOM 2436 C C . LYS A 1 309 ? -52.574 8.749 75.953 1.00 77.75 309 LYS A C 1
ATOM 2438 O O . LYS A 1 309 ? -52.887 9.436 76.927 1.00 77.75 309 LYS A O 1
ATOM 2443 N N . LYS A 1 310 ? -53.278 7.663 75.603 1.00 73.88 310 LYS A N 1
ATOM 2444 C CA . LYS A 1 310 ? -54.465 7.187 76.347 1.00 73.88 310 LYS A CA 1
ATOM 2445 C C . LYS A 1 310 ? -54.115 6.679 77.746 1.00 73.88 310 LYS A C 1
ATOM 2447 O O . LYS A 1 310 ? -54.819 6.999 78.703 1.00 73.88 310 LYS A O 1
ATOM 2452 N N . ARG A 1 311 ? -53.013 5.939 77.885 1.00 74.06 311 ARG A N 1
ATOM 2453 C CA . ARG A 1 311 ? -52.497 5.479 79.181 1.00 74.06 311 ARG A CA 1
ATOM 2454 C C . ARG A 1 311 ? -52.145 6.659 80.088 1.00 74.06 311 ARG A C 1
ATOM 2456 O O . ARG A 1 311 ? -52.576 6.687 81.239 1.00 74.06 311 ARG A O 1
ATOM 2463 N N . PHE A 1 312 ? -51.425 7.653 79.570 1.00 69.62 312 PHE A N 1
ATOM 2464 C CA . PHE A 1 312 ? -51.091 8.877 80.301 1.00 69.62 312 PHE A CA 1
ATOM 2465 C C . PHE A 1 312 ? -52.339 9.689 80.677 1.00 69.62 312 PHE A C 1
ATOM 2467 O O . PHE A 1 312 ? -52.420 10.186 81.799 1.00 69.62 312 PHE A O 1
ATOM 2474 N N . ALA A 1 313 ? -53.338 9.784 79.794 1.00 74.12 313 ALA A N 1
ATOM 2475 C CA . ALA A 1 313 ? -54.606 10.453 80.090 1.00 74.12 313 ALA A CA 1
ATOM 2476 C C . ALA A 1 313 ? -55.425 9.735 81.182 1.00 74.12 313 ALA A C 1
ATOM 2478 O O . ALA A 1 313 ? -56.000 10.399 82.043 1.00 74.12 313 ALA A O 1
ATOM 2479 N N . CYS A 1 314 ? -55.447 8.395 81.188 1.00 72.69 314 CYS A N 1
ATOM 2480 C CA . CYS A 1 314 ? -56.073 7.601 82.253 1.00 72.69 314 CYS A CA 1
ATOM 2481 C C . CYS A 1 314 ? -55.391 7.841 83.599 1.00 72.69 314 CYS A C 1
ATOM 2483 O O . CYS A 1 314 ? -56.055 8.116 84.597 1.00 72.69 314 CYS A O 1
ATOM 2485 N N . LEU A 1 315 ? -54.056 7.786 83.607 1.00 65.62 315 LEU A N 1
ATOM 2486 C CA . LEU A 1 315 ? -53.265 8.016 84.806 1.00 65.62 315 LEU A CA 1
ATOM 2487 C C . LEU A 1 315 ? -53.560 9.417 85.371 1.00 65.62 315 LEU A C 1
ATOM 2489 O O . LEU A 1 315 ? -53.950 9.517 86.532 1.00 65.62 315 LEU A O 1
ATOM 2493 N N . LYS A 1 316 ? -53.547 10.472 84.539 1.00 66.25 316 LYS A N 1
ATOM 2494 C CA . LYS A 1 316 ? -53.911 11.850 84.942 1.00 66.25 316 LYS A CA 1
ATOM 2495 C C . LYS A 1 316 ? -55.304 11.989 85.578 1.00 66.25 316 LYS A C 1
ATOM 2497 O O . LYS A 1 316 ? -55.507 12.917 86.351 1.00 66.25 316 LYS A O 1
ATOM 2502 N N . ARG A 1 317 ? -56.256 11.100 85.272 1.00 62.53 317 ARG A N 1
ATOM 2503 C CA . ARG A 1 317 ? -57.626 11.112 85.819 1.00 62.53 317 ARG A CA 1
ATOM 2504 C C . ARG A 1 317 ? -57.805 10.228 87.062 1.00 62.53 317 ARG A C 1
ATOM 2506 O O . ARG A 1 317 ? -58.933 10.118 87.539 1.00 62.53 317 ARG A O 1
ATOM 2513 N N . CYS A 1 318 ? -56.760 9.577 87.600 1.00 58.75 318 CYS A N 1
ATOM 2514 C CA . CYS A 1 318 ? -56.947 8.709 88.769 1.00 58.75 318 CYS A CA 1
ATOM 2515 C C . CYS A 1 318 ? -57.279 9.533 90.034 1.00 58.75 318 CYS A C 1
ATOM 2517 O O . CYS A 1 318 ? -56.438 10.306 90.498 1.00 58.75 318 CYS A O 1
ATOM 2519 N N . PRO A 1 319 ? -58.445 9.323 90.674 1.00 47.84 319 PRO A N 1
ATOM 2520 C CA . PRO A 1 319 ? -58.896 10.136 91.808 1.00 47.84 319 PRO A CA 1
ATOM 2521 C C . PRO A 1 319 ? -58.079 9.930 93.096 1.00 47.84 319 PRO A C 1
ATOM 2523 O O . PRO A 1 319 ? -58.198 10.716 94.028 1.00 47.84 319 PRO A O 1
ATOM 2526 N N . ARG A 1 320 ? -57.202 8.915 93.166 1.00 46.91 320 ARG A N 1
ATOM 2527 C CA . ARG A 1 320 ? -56.289 8.721 94.312 1.00 46.91 320 ARG A CA 1
ATOM 2528 C C . ARG A 1 320 ? -55.074 9.654 94.316 1.00 46.91 320 ARG A C 1
ATOM 2530 O O . ARG A 1 320 ? -54.385 9.699 95.325 1.00 46.91 320 ARG A O 1
ATOM 2537 N N . CYS A 1 321 ? -54.829 10.401 93.239 1.00 42.72 321 CYS A N 1
ATOM 2538 C CA . CYS A 1 321 ? -53.835 11.480 93.223 1.00 42.72 321 CYS A CA 1
ATOM 2539 C C . CYS A 1 321 ? -54.439 12.849 93.600 1.00 42.72 321 CYS A C 1
ATOM 2541 O O . CYS A 1 321 ? -53.709 13.830 93.653 1.00 42.72 321 CYS A O 1
ATOM 2543 N N . LEU A 1 322 ? -55.750 12.915 93.880 1.00 43.38 322 LEU A N 1
ATOM 2544 C CA . LEU A 1 322 ? -56.468 14.122 94.325 1.00 43.38 322 LEU A CA 1
ATOM 2545 C C . LEU A 1 322 ? -56.702 14.164 95.851 1.00 43.38 322 LEU A C 1
ATOM 2547 O O . LEU A 1 322 ? -57.531 14.925 96.338 1.00 43.38 322 LEU A O 1
ATOM 2551 N N . LEU A 1 323 ? -55.958 13.364 96.616 1.00 35.94 323 LEU A N 1
ATOM 2552 C CA . LEU A 1 323 ? -55.810 13.500 98.068 1.00 35.94 323 LEU A CA 1
ATOM 2553 C C . LEU A 1 323 ? -54.340 13.897 98.284 1.00 35.94 323 LEU A C 1
ATOM 2555 O O . LEU A 1 323 ? -53.481 13.035 98.142 1.00 35.94 323 LEU A O 1
ATOM 2559 N N . ARG A 1 324 ? -53.914 15.140 98.515 1.00 32.81 324 ARG A N 1
ATOM 2560 C CA . ARG A 1 324 ? -54.491 16.351 99.113 1.00 32.81 324 ARG A CA 1
ATOM 2561 C C . ARG A 1 324 ? -53.747 17.570 98.516 1.00 32.81 324 ARG A C 1
ATOM 2563 O O . ARG A 1 324 ? -52.534 17.481 98.322 1.00 32.81 324 ARG A O 1
ATOM 2570 N N . ARG A 1 325 ? -54.452 18.680 98.264 1.00 33.12 325 ARG A N 1
ATOM 2571 C CA . ARG A 1 325 ? -53.971 19.983 98.759 1.00 33.12 325 ARG A CA 1
ATOM 2572 C C . ARG A 1 325 ? -54.148 19.956 100.272 1.00 33.12 325 ARG A C 1
ATOM 2574 O O . ARG A 1 325 ? -55.162 19.360 100.706 1.00 33.12 325 ARG A O 1
#

Foldseek 3Di:
DDDDDDDDDDDPDPPDDPDDDDFDFDDDDDDPDDDGDGDDPPPDDDPPDDDFDPVLLVVLCVVLVVLLVVLVVVLVVLVVVLCVVCVVPVLLVVLVVVLVVLLVVLVVLLVVLLVVLVVLLVVLLVVLVVQLVVLLVVLVVQLVVLLVVLVVVLVVQVVVLVVVLVVLVVVLCVPQVVVLVVQLVVLVPDPPSPVSNVVSVVSNVVSVVVSPVVSPVRNVVSVVSSVVSNVVSVVSSVVSSVVSVVSSVVSNVVSVVSSVVSSVVSVVSSVVSVVVSVVSSVVSVVVVVVVSVCSNPDVSVVSVVVSVVSSVVSSVPPCVVPPDD

Secondary structure (DSSP, 8-state):
--------------PPPP-PPPP-------TT---------GGG--TT-----HHHHHHHHHHHHHHHHHHHHHHHHHHHHHHHHHHTS-HHHHHHHHHHHHHHHHHHHHHHHHHHHHHHHHHHHHHHHHHHHHHHHHHHHHHHHHHHHHHHHHHHHHHHHHHHHHHHHHHHIIIIIHHHHHHHHHGGG-TTHHHHHHHHHHHHHHHHHHHHTTTSHHHHHHHHHHHHHHHHHHHHHHHHHHHHHHHHHHHHHHHHHHHHHHHHHHHHHHHHHHHHHHHHHHHHHHHHHHHHHHHHHTTHHHHHHHHHHHHHHHHHT-GGG-S--